Protein AF-A0A7S1P3F4-F1 (afdb_monomer_lite)

Organism: NCBI:txid1169539

Secondary structure (DSSP, 8-state):
--------S---EEEE-TT--HHHHHHHHT--GGGEEEEE-TT--SHHHHHHHHHHHH-HHHHHHHHHTTTTT--HHHHHHHHHHHHHHHHTS-EEEEEESPPPTT-TTTHHHHHHHHHHHHHHHHHHHHHHHH-GGGPPPEEEEEESTT--SEEEETTEEEEPEE---------PPPP-------------

pLDDT: mean 81.58, std 19.31, range [33.28, 96.75]

Radius of gyration: 23.61 Å; chains: 1; bounding box: 72×46×88 Å

Foldseek 3Di:
DDPPPPPPPPAQAAEEEQPDDPVLVCVLVVHDPVQEDEDELPPDQDLLVLLLSLCVGQPVVCNVVLVVCVPDDHDVVVNVVSSLVSLLSVFLDAHEYEYHAQEAPPDPPNPNSLLSVLQVVLSNVVSNVVCCVVPVVSGYRHHYYYYYPHHDQWGHNPPDIHGYHYDPSPPDPPPDDPPDDPPDDDDDDDDD

Sequence (192 aa):
DGEGQEDSSGSWLFSVESETPQHQVCQILGFAPDRLQTIDTAMWMSENEVWRTVLQVFAPDLLGAFDACNYQDTDSSVRTDLSTTAIDRLVCRETLLLLDHVPGKNEAGGAGTVKLVAILLGAILERWQIQNDADPSVLARIAIVLRGRGIGRKIRAGAFKVRIQPLVTSATTTAQPPAAQPFEGDAASHTS

Structure (mmCIF, N/CA/C/O backbone):
data_AF-A0A7S1P3F4-F1
#
_entry.id   AF-A0A7S1P3F4-F1
#
loop_
_atom_site.group_PDB
_atom_site.id
_atom_site.type_symbol
_atom_site.label_atom_id
_atom_site.label_alt_id
_atom_site.label_comp_id
_atom_site.label_asym_id
_atom_site.label_entity_id
_atom_site.label_seq_id
_atom_site.pdbx_PDB_ins_code
_atom_site.Cartn_x
_atom_site.Cartn_y
_atom_site.Cartn_z
_atom_site.occupancy
_atom_site.B_iso_or_equiv
_atom_site.auth_seq_id
_atom_site.auth_comp_id
_atom_site.auth_asym_id
_atom_site.auth_atom_id
_atom_site.pdbx_PDB_model_num
ATOM 1 N N . ASP A 1 1 ? -8.881 30.910 -0.980 1.00 33.75 1 ASP A N 1
ATOM 2 C CA . ASP A 1 1 ? -9.794 29.758 -1.075 1.00 33.75 1 ASP A CA 1
ATOM 3 C C . ASP A 1 1 ? -9.412 28.925 -2.277 1.00 33.75 1 ASP A C 1
ATOM 5 O O . ASP A 1 1 ? -9.365 29.451 -3.378 1.00 33.75 1 ASP A O 1
ATOM 9 N N . GLY A 1 2 ? -8.997 27.682 -2.048 1.00 33.28 2 GLY A N 1
ATOM 10 C CA . GLY A 1 2 ? -8.615 26.747 -3.102 1.00 33.28 2 GLY A CA 1
ATOM 11 C C . GLY A 1 2 ? -9.396 25.468 -2.886 1.00 33.28 2 GLY A C 1
ATOM 12 O O . GLY A 1 2 ? -9.002 24.641 -2.061 1.00 33.28 2 GLY A O 1
ATOM 13 N N . GLU A 1 3 ? -10.530 25.356 -3.569 1.00 35.22 3 GLU A N 1
ATOM 14 C CA . GLU A 1 3 ? -11.315 24.131 -3.659 1.00 35.22 3 GLU A CA 1
ATOM 15 C C . GLU A 1 3 ? -10.482 23.106 -4.430 1.00 35.22 3 GLU A C 1
ATOM 17 O O . GLU A 1 3 ? -10.501 23.028 -5.654 1.00 35.22 3 GLU A O 1
ATOM 22 N N . GLY A 1 4 ? -9.657 22.364 -3.692 1.00 39.62 4 GLY A N 1
ATOM 23 C CA . GLY A 1 4 ? -9.070 21.136 -4.197 1.00 39.62 4 GLY A CA 1
ATOM 24 C C . GLY A 1 4 ? -10.219 20.180 -4.459 1.00 39.62 4 GLY A C 1
ATOM 25 O O . GLY A 1 4 ? -10.861 19.749 -3.504 1.00 39.62 4 GLY A O 1
ATOM 26 N N . GLN A 1 5 ? -10.475 19.938 -5.740 1.00 38.03 5 GLN A N 1
ATOM 27 C CA . GLN A 1 5 ? -11.365 18.927 -6.291 1.00 38.03 5 GLN A CA 1
ATOM 28 C C . GLN A 1 5 ? -11.369 17.690 -5.377 1.00 38.03 5 GLN A C 1
ATOM 30 O O . GLN A 1 5 ? -10.387 16.954 -5.298 1.00 38.03 5 GLN A O 1
ATOM 35 N N . GLU A 1 6 ? -12.430 17.533 -4.577 1.00 43.00 6 GLU A N 1
ATOM 36 C CA . GLU A 1 6 ? -12.641 16.319 -3.794 1.00 43.00 6 GLU A CA 1
ATOM 37 C C . GLU A 1 6 ? -13.075 15.247 -4.795 1.00 43.00 6 GLU A C 1
ATOM 39 O O . GLU A 1 6 ? -14.259 15.137 -5.125 1.00 43.00 6 GLU A O 1
ATOM 44 N N . ASP A 1 7 ? -12.098 14.510 -5.332 1.00 40.78 7 ASP A N 1
ATOM 45 C CA . ASP A 1 7 ? -12.351 13.375 -6.214 1.00 40.78 7 ASP A CA 1
ATOM 46 C C . ASP A 1 7 ? -13.322 12.418 -5.522 1.00 40.78 7 ASP A C 1
ATOM 48 O O . ASP A 1 7 ? -13.031 11.788 -4.504 1.00 40.78 7 ASP A O 1
ATOM 52 N N . SER A 1 8 ? -14.531 12.379 -6.073 1.00 34.22 8 SER A N 1
ATOM 53 C CA . SER A 1 8 ? -15.689 11.643 -5.567 1.00 34.22 8 SER A CA 1
ATOM 54 C C . SER A 1 8 ? -15.683 10.187 -6.044 1.00 34.22 8 SER A C 1
ATOM 56 O O . SER A 1 8 ? -16.699 9.498 -5.966 1.00 34.22 8 SER A O 1
ATOM 58 N N . SER A 1 9 ? -14.544 9.699 -6.539 1.00 42.34 9 SER A N 1
ATOM 59 C CA . SER A 1 9 ? -14.278 8.270 -6.669 1.00 42.34 9 SER A CA 1
ATOM 60 C C . SER A 1 9 ? -14.278 7.668 -5.266 1.00 42.34 9 SER A C 1
ATOM 62 O O . SER A 1 9 ? -13.641 8.225 -4.372 1.00 42.34 9 SER A O 1
ATOM 64 N N . GLY A 1 10 ? -15.022 6.576 -5.058 1.00 60.69 10 GLY A N 1
ATOM 65 C CA . GLY A 1 10 ? -15.209 5.941 -3.751 1.00 60.69 10 GLY A CA 1
ATOM 66 C C . GLY A 1 10 ? -13.934 5.920 -2.904 1.00 60.69 10 GLY A C 1
ATOM 67 O O . GLY A 1 10 ? -12.834 5.718 -3.413 1.00 60.69 10 GLY A O 1
ATOM 68 N N . SER A 1 11 ? -14.078 6.174 -1.602 1.00 74.00 11 SER A N 1
ATOM 69 C CA . SER A 1 11 ? -12.918 6.219 -0.712 1.00 74.00 11 SER A CA 1
ATOM 70 C C . SER A 1 11 ? -12.161 4.896 -0.794 1.00 74.00 11 SER A C 1
ATOM 72 O O . SER A 1 11 ? -12.743 3.829 -0.635 1.00 74.00 11 SER A O 1
ATOM 74 N N . TRP A 1 12 ? -10.870 4.978 -1.093 1.00 90.69 12 TRP A N 1
ATOM 75 C CA . TRP A 1 12 ? -9.959 3.837 -1.196 1.00 90.69 12 TRP A CA 1
ATOM 76 C C . TRP A 1 12 ? -8.981 3.806 -0.019 1.00 90.69 12 TRP A C 1
ATOM 78 O O . TRP A 1 12 ? -8.337 2.791 0.206 1.00 90.69 12 TRP A O 1
ATOM 88 N N . LEU A 1 13 ? -8.886 4.900 0.747 1.00 94.75 13 LEU A N 1
ATOM 89 C CA . LEU A 1 13 ? -8.031 5.023 1.920 1.00 94.75 13 LEU A CA 1
ATOM 90 C C . LEU A 1 13 ? -8.868 5.189 3.186 1.00 94.75 13 LEU A C 1
ATOM 92 O O . LEU A 1 13 ? -9.636 6.145 3.343 1.00 94.75 13 LEU A O 1
ATOM 96 N N . PHE A 1 14 ? -8.651 4.280 4.121 1.00 95.62 14 PHE A N 1
ATOM 97 C CA . PHE A 1 14 ? -9.424 4.164 5.337 1.00 95.62 14 PHE A CA 1
ATOM 98 C C . PHE A 1 14 ? -8.543 4.158 6.583 1.00 95.62 14 PHE A C 1
ATOM 100 O O . PHE A 1 14 ? -7.357 3.849 6.510 1.00 95.62 14 PHE A O 1
ATOM 107 N N . SER A 1 15 ? -9.127 4.454 7.740 1.00 95.12 15 SER A N 1
ATOM 108 C CA . SER A 1 15 ? -8.495 4.238 9.045 1.00 95.12 15 SER A CA 1
ATOM 109 C C . SER A 1 15 ? -9.374 3.400 9.953 1.00 95.12 15 SER A C 1
ATOM 111 O O . SER A 1 15 ? -10.599 3.532 9.918 1.00 95.12 15 SER A O 1
ATOM 113 N N . VAL A 1 16 ? -8.752 2.608 10.817 1.00 95.25 16 VAL A N 1
ATOM 114 C CA . VAL A 1 16 ? -9.450 1.786 11.802 1.00 95.25 16 VAL A CA 1
ATOM 115 C C . VAL A 1 16 ? -8.645 1.686 13.100 1.00 95.25 16 VAL A C 1
ATOM 117 O O . VAL A 1 16 ? -7.422 1.826 13.086 1.00 95.25 16 VAL A O 1
ATOM 120 N N . GLU A 1 17 ? -9.325 1.456 14.222 1.00 91.56 17 GLU A N 1
ATOM 121 C CA . GLU A 1 17 ? -8.672 1.309 15.529 1.00 91.56 17 GLU A CA 1
ATOM 122 C C . GLU A 1 17 ? -7.803 0.045 15.580 1.00 91.56 17 GLU A C 1
ATOM 124 O O . GLU A 1 17 ? -8.139 -0.973 14.965 1.00 91.56 17 GLU A O 1
ATOM 129 N N . SER A 1 18 ? -6.713 0.091 16.354 1.00 88.50 18 SER A N 1
ATOM 130 C CA . SER A 1 18 ? -5.703 -0.978 16.431 1.00 88.50 18 SER A CA 1
ATOM 131 C C . SER A 1 18 ? -6.268 -2.355 16.792 1.00 88.50 18 SER A C 1
ATOM 133 O O . SER A 1 18 ? -5.774 -3.368 16.309 1.00 88.50 18 SER A O 1
ATOM 135 N N . GLU A 1 19 ? -7.326 -2.403 17.603 1.00 88.44 19 GLU A N 1
ATOM 136 C CA . GLU A 1 19 ? -7.942 -3.659 18.056 1.00 88.44 19 GLU A CA 1
ATOM 137 C C . GLU A 1 19 ? -8.907 -4.279 17.041 1.00 88.44 19 GLU A C 1
ATOM 139 O O . GLU A 1 19 ? -9.447 -5.361 17.268 1.00 88.44 19 GLU A O 1
ATOM 144 N N . THR A 1 20 ? -9.130 -3.619 15.904 1.00 90.62 20 THR A N 1
ATOM 145 C CA . THR A 1 20 ? -10.102 -4.095 14.925 1.00 90.62 20 THR A CA 1
ATOM 146 C C . THR A 1 20 ? -9.640 -5.404 14.286 1.00 90.62 20 THR A C 1
ATOM 148 O O . THR A 1 20 ? -8.574 -5.443 13.652 1.00 90.62 20 THR A O 1
ATOM 151 N N . PRO A 1 21 ? -10.453 -6.473 14.369 1.00 91.94 21 PRO A N 1
ATOM 152 C CA . PRO A 1 21 ? -10.134 -7.733 13.725 1.00 91.94 21 PRO A CA 1
ATOM 153 C C . PRO A 1 21 ? -10.109 -7.613 12.199 1.00 91.94 21 PRO A C 1
ATOM 155 O O . PRO A 1 21 ? -11.008 -7.047 11.578 1.00 91.94 21 PRO A O 1
ATOM 158 N N . GLN A 1 22 ? -9.120 -8.250 11.574 1.00 92.62 22 GLN A N 1
ATOM 159 C CA . GLN A 1 22 ? -8.948 -8.248 10.117 1.00 92.62 22 GLN A CA 1
ATOM 160 C C . GLN A 1 22 ? -10.182 -8.760 9.355 1.00 92.62 22 GLN A C 1
ATOM 162 O O . GLN A 1 22 ? -10.545 -8.210 8.315 1.00 92.62 22 GLN A O 1
ATOM 167 N N . HIS A 1 23 ? -10.867 -9.777 9.892 1.00 92.50 23 HIS A N 1
ATOM 168 C CA . HIS A 1 23 ? -12.082 -10.323 9.282 1.00 92.50 23 HIS A CA 1
ATOM 169 C C . HIS A 1 23 ? -13.207 -9.281 9.200 1.00 92.50 23 HIS A C 1
ATOM 171 O O . HIS A 1 23 ? -13.942 -9.254 8.217 1.00 92.50 23 HIS A O 1
ATOM 177 N N . GLN A 1 24 ? -13.316 -8.397 10.197 1.00 92.69 24 GLN A N 1
ATOM 178 C CA . GLN A 1 24 ? -14.323 -7.341 10.224 1.00 92.69 24 GLN A CA 1
ATOM 179 C C . GLN A 1 24 ? -14.024 -6.285 9.155 1.00 92.69 24 GLN A C 1
ATOM 181 O O . GLN A 1 24 ? -14.930 -5.847 8.452 1.00 92.69 24 GLN A O 1
ATOM 186 N N . VAL A 1 25 ? -12.746 -5.934 8.975 1.00 93.50 25 VAL A N 1
ATOM 187 C CA . VAL A 1 25 ? -12.301 -5.030 7.902 1.00 93.50 25 VAL A CA 1
ATOM 188 C C . VAL A 1 25 ? -12.653 -5.605 6.526 1.00 93.50 25 VAL A C 1
ATOM 190 O O . VAL A 1 25 ? -13.241 -4.905 5.703 1.00 93.50 25 VAL A O 1
ATOM 193 N N . CYS A 1 26 ? -12.363 -6.891 6.298 1.00 93.06 26 CYS A N 1
ATOM 194 C CA . CYS A 1 26 ? -12.700 -7.582 5.050 1.00 93.06 26 CYS A CA 1
ATOM 195 C C . CYS A 1 26 ? -14.211 -7.587 4.788 1.00 93.06 26 CYS A C 1
ATOM 197 O O . CYS A 1 26 ? -14.635 -7.293 3.675 1.00 93.06 26 CYS A O 1
ATOM 199 N N . GLN A 1 27 ? -15.026 -7.874 5.810 1.00 92.62 27 GLN A N 1
ATOM 200 C CA . GLN A 1 27 ? -16.487 -7.884 5.700 1.00 92.62 27 GLN A CA 1
ATOM 201 C C . GLN A 1 27 ? -17.055 -6.502 5.364 1.00 92.62 27 GLN A C 1
ATOM 203 O O . GLN A 1 27 ? -17.847 -6.388 4.433 1.00 92.62 27 GLN A O 1
ATOM 208 N N . ILE A 1 28 ? -16.636 -5.455 6.083 1.00 92.50 28 ILE A N 1
ATOM 209 C CA . ILE A 1 28 ? -17.130 -4.084 5.871 1.00 92.50 28 ILE A CA 1
ATOM 210 C C . ILE A 1 28 ? -16.782 -3.595 4.465 1.00 92.50 28 ILE A C 1
ATOM 212 O O . ILE A 1 28 ? -17.606 -2.970 3.801 1.00 92.50 28 ILE A O 1
ATOM 216 N N . LEU A 1 29 ? -15.566 -3.887 4.005 1.00 93.00 29 LEU A N 1
ATOM 217 C CA . LEU A 1 29 ? -15.109 -3.487 2.680 1.00 93.00 29 LEU A CA 1
ATOM 218 C C . LEU A 1 29 ? -15.504 -4.484 1.585 1.00 93.00 29 LEU A C 1
ATOM 220 O O . LEU A 1 29 ? -15.252 -4.213 0.418 1.00 93.00 29 LEU A O 1
ATOM 224 N N . GLY A 1 30 ? -16.128 -5.616 1.910 1.00 93.00 30 GLY A N 1
ATOM 225 C CA . GLY A 1 30 ? -16.520 -6.631 0.933 1.00 93.00 30 GLY A CA 1
ATOM 226 C C . GLY A 1 30 ? -15.341 -7.191 0.131 1.00 93.00 30 GLY A C 1
ATOM 227 O O . GLY A 1 30 ? -15.447 -7.298 -1.089 1.00 93.00 30 GLY A O 1
ATOM 228 N N . PHE A 1 31 ? -14.221 -7.488 0.793 1.00 93.69 31 PHE A N 1
ATOM 229 C CA . PHE A 1 31 ? -13.089 -8.219 0.214 1.00 93.69 31 PHE A CA 1
ATOM 230 C C . PHE A 1 31 ? -13.065 -9.651 0.743 1.00 93.69 31 PHE A C 1
ATOM 232 O O . PHE A 1 31 ? -13.370 -9.906 1.911 1.00 93.69 31 PHE A O 1
ATOM 239 N N . ALA A 1 32 ? -12.659 -10.590 -0.108 1.00 93.06 32 ALA A N 1
ATOM 240 C CA . ALA A 1 32 ? -12.401 -11.952 0.328 1.00 93.06 32 ALA A CA 1
ATOM 241 C C . ALA A 1 32 ? -11.112 -12.010 1.187 1.00 93.06 32 ALA A C 1
ATOM 243 O O . ALA A 1 32 ? -10.170 -11.256 0.920 1.00 93.06 32 ALA A O 1
ATOM 244 N N . PRO A 1 33 ? -11.036 -12.876 2.219 1.00 91.12 33 PRO A N 1
ATOM 245 C CA . PRO A 1 33 ? -9.887 -12.917 3.132 1.00 91.12 33 PRO A CA 1
ATOM 246 C C . PRO A 1 33 ? -8.543 -13.224 2.455 1.00 91.12 33 PRO A C 1
ATOM 248 O O . PRO A 1 33 ? -7.505 -12.792 2.938 1.00 91.12 33 PRO A O 1
ATOM 251 N N . ASP A 1 34 ? -8.546 -13.935 1.327 1.00 93.12 34 ASP A N 1
ATOM 252 C CA . ASP A 1 34 ? -7.359 -14.239 0.514 1.00 93.12 34 ASP A CA 1
ATOM 253 C C . ASP A 1 34 ? -6.809 -13.015 -0.246 1.00 93.12 34 ASP A C 1
ATOM 255 O O . ASP A 1 34 ? -5.686 -13.042 -0.758 1.00 93.12 34 ASP A O 1
ATOM 259 N N . ARG A 1 35 ? -7.589 -11.931 -0.326 1.00 92.94 35 ARG A N 1
ATOM 260 C CA . ARG A 1 35 ? -7.196 -10.645 -0.928 1.00 92.94 35 ARG A CA 1
ATOM 261 C C . ARG A 1 35 ? -6.625 -9.661 0.083 1.00 92.94 35 ARG A C 1
ATOM 263 O O . ARG A 1 35 ? -6.096 -8.627 -0.324 1.00 92.94 35 ARG A O 1
ATOM 270 N N . LEU A 1 36 ? -6.716 -9.976 1.373 1.00 95.25 36 LEU A N 1
ATOM 271 C CA . LEU A 1 36 ? -6.107 -9.187 2.429 1.00 95.25 36 LEU A CA 1
ATOM 272 C C . LEU A 1 36 ? -4.598 -9.432 2.460 1.00 95.25 36 LEU A C 1
ATOM 274 O O . LEU A 1 36 ? -4.143 -10.563 2.613 1.00 95.25 36 LEU A O 1
ATOM 278 N N . GLN A 1 37 ? -3.827 -8.356 2.386 1.00 95.38 37 GLN A N 1
ATOM 279 C CA . GLN A 1 37 ? -2.397 -8.352 2.661 1.00 95.38 37 GLN A CA 1
ATOM 280 C C . GLN A 1 37 ? -2.134 -7.431 3.844 1.00 95.38 37 GLN A C 1
ATOM 282 O O . GLN A 1 37 ? -2.616 -6.300 3.869 1.00 95.38 37 GLN A O 1
ATOM 287 N N . THR A 1 38 ? -1.394 -7.917 4.838 1.00 95.00 38 THR A N 1
ATOM 288 C CA . THR A 1 38 ? -1.039 -7.122 6.020 1.00 95.00 38 THR A CA 1
ATOM 289 C C . THR A 1 38 ? 0.439 -6.788 5.985 1.00 95.00 38 THR A C 1
ATOM 291 O O . THR A 1 38 ? 1.273 -7.666 5.782 1.00 95.00 38 THR A O 1
ATOM 294 N N . ILE A 1 39 ? 0.748 -5.520 6.216 1.00 95.44 39 ILE A N 1
ATOM 295 C CA . ILE A 1 39 ? 2.106 -5.004 6.327 1.00 95.44 39 ILE A CA 1
ATOM 296 C C . ILE A 1 39 ? 2.247 -4.378 7.707 1.00 95.44 39 ILE A C 1
ATOM 298 O O . ILE A 1 39 ? 1.506 -3.460 8.047 1.00 95.44 39 ILE A O 1
ATOM 302 N N . ASP A 1 40 ? 3.200 -4.869 8.492 1.00 93.81 40 ASP A N 1
ATOM 303 C CA . ASP A 1 40 ? 3.552 -4.252 9.766 1.00 93.81 40 ASP A CA 1
ATOM 304 C C . ASP A 1 40 ? 4.501 -3.071 9.535 1.00 93.81 40 ASP A C 1
ATOM 306 O O . ASP A 1 40 ? 5.589 -3.239 8.979 1.00 93.81 40 ASP A O 1
ATOM 310 N N . THR A 1 41 ? 4.081 -1.875 9.950 1.00 93.44 41 THR A N 1
ATOM 311 C CA . THR A 1 41 ? 4.863 -0.643 9.779 1.00 93.44 41 THR A CA 1
ATOM 312 C C . THR A 1 41 ? 5.699 -0.281 11.009 1.00 93.44 41 THR A C 1
ATOM 314 O O . THR A 1 41 ? 6.480 0.670 10.948 1.00 93.44 41 THR A O 1
ATOM 317 N N . ALA A 1 42 ? 5.605 -1.045 12.107 1.00 89.62 42 ALA A N 1
ATOM 318 C CA . ALA A 1 42 ? 6.288 -0.740 13.369 1.00 89.62 42 ALA A CA 1
ATOM 319 C C . ALA A 1 42 ? 7.818 -0.648 13.230 1.00 89.62 42 ALA A C 1
ATOM 321 O O . ALA A 1 42 ? 8.463 0.156 13.902 1.00 89.62 42 ALA A O 1
ATOM 322 N N . MET A 1 43 ? 8.396 -1.460 12.342 1.00 87.38 43 MET A N 1
ATOM 323 C CA . MET A 1 43 ? 9.846 -1.550 12.134 1.00 87.38 43 MET A CA 1
ATOM 324 C C . MET A 1 43 ? 10.344 -0.700 10.962 1.00 87.38 43 MET A C 1
ATOM 326 O O . MET A 1 43 ? 11.520 -0.766 10.619 1.00 87.38 43 MET A O 1
ATOM 330 N N . TRP A 1 44 ? 9.474 0.087 10.326 1.00 93.12 44 TRP A N 1
ATOM 331 C CA . TRP A 1 44 ? 9.869 0.938 9.210 1.00 93.12 44 TRP A CA 1
ATOM 332 C C . TRP A 1 44 ? 10.661 2.156 9.688 1.00 93.12 44 TRP A C 1
ATOM 334 O O . TRP A 1 44 ? 10.114 3.079 10.292 1.00 93.12 44 TRP A O 1
ATOM 344 N N . MET A 1 45 ? 11.943 2.179 9.340 1.00 90.69 45 MET A N 1
ATOM 345 C CA . MET A 1 45 ? 12.900 3.250 9.620 1.00 90.69 45 MET A CA 1
ATOM 346 C C . MET A 1 45 ? 13.413 3.915 8.336 1.00 90.69 45 MET A C 1
ATOM 348 O O . MET A 1 45 ? 13.920 5.038 8.375 1.00 90.69 45 MET A O 1
ATOM 352 N N . SER A 1 46 ? 13.274 3.253 7.185 1.00 91.88 46 SER A N 1
ATOM 353 C CA . SER A 1 46 ? 13.773 3.727 5.894 1.00 91.88 46 SER A CA 1
ATOM 354 C C . SER A 1 46 ? 12.862 3.367 4.718 1.00 91.88 46 SER A C 1
ATOM 356 O O . SER A 1 46 ? 12.109 2.397 4.755 1.00 91.88 46 SER A O 1
ATOM 358 N N . GLU A 1 47 ? 12.984 4.109 3.613 1.00 91.50 47 GLU A N 1
ATOM 359 C CA . GLU A 1 47 ? 12.300 3.774 2.353 1.00 91.50 47 GLU A CA 1
ATOM 360 C C . GLU A 1 47 ? 12.712 2.398 1.816 1.00 91.50 47 GLU A C 1
ATOM 362 O O . GLU A 1 47 ? 11.907 1.699 1.212 1.00 91.50 47 GLU A O 1
ATOM 367 N N . ASN A 1 48 ? 13.956 1.969 2.062 1.00 90.50 48 ASN A N 1
ATOM 368 C CA . ASN A 1 48 ? 14.413 0.644 1.651 1.00 90.50 48 ASN A CA 1
ATOM 369 C C . ASN A 1 48 ? 13.596 -0.477 2.308 1.00 90.50 48 ASN A C 1
ATOM 371 O O . ASN A 1 48 ? 13.299 -1.464 1.641 1.00 90.50 48 ASN A O 1
ATOM 375 N N . GLU A 1 49 ? 13.214 -0.322 3.575 1.00 91.94 49 GLU A N 1
ATOM 376 C CA . GLU A 1 49 ? 12.367 -1.296 4.271 1.00 91.94 49 GLU A CA 1
ATOM 377 C C . GLU A 1 49 ? 10.944 -1.293 3.724 1.00 91.94 49 GLU A C 1
ATOM 379 O O . GLU A 1 49 ? 10.402 -2.370 3.500 1.00 91.94 49 GLU A O 1
ATOM 384 N N . VAL A 1 50 ? 10.383 -0.118 3.412 1.00 93.75 50 VAL A N 1
ATOM 385 C CA . VAL A 1 50 ? 9.072 -0.012 2.749 1.00 93.75 50 VAL A CA 1
ATOM 386 C C . VAL A 1 50 ? 9.068 -0.827 1.460 1.00 93.75 50 VAL A C 1
ATOM 388 O O . VAL A 1 50 ? 8.237 -1.719 1.290 1.00 93.75 50 VAL A O 1
ATOM 391 N N . TRP A 1 51 ? 10.023 -0.559 0.567 1.00 94.19 51 TRP A N 1
ATOM 392 C CA . TRP A 1 51 ? 10.095 -1.235 -0.726 1.00 94.19 51 TRP A CA 1
ATOM 393 C C . TRP A 1 51 ? 10.377 -2.726 -0.582 1.00 94.19 51 TRP A C 1
ATOM 395 O O . TRP A 1 51 ? 9.758 -3.526 -1.282 1.00 94.19 51 TRP A O 1
ATOM 405 N N . ARG A 1 52 ? 11.230 -3.121 0.372 1.00 92.94 52 ARG A N 1
ATOM 406 C CA . ARG A 1 52 ? 11.463 -4.534 0.686 1.00 92.94 52 ARG A CA 1
ATOM 407 C C . ARG A 1 52 ? 10.170 -5.231 1.112 1.00 92.94 52 ARG A C 1
ATOM 409 O O . ARG A 1 52 ? 9.871 -6.297 0.580 1.00 92.94 52 ARG A O 1
ATOM 416 N N . THR A 1 53 ? 9.392 -4.644 2.024 1.00 94.12 53 THR A N 1
ATOM 417 C CA . THR A 1 53 ? 8.128 -5.242 2.477 1.00 94.12 53 THR A CA 1
ATOM 418 C C . THR A 1 53 ? 7.099 -5.311 1.346 1.00 94.12 53 THR A C 1
ATOM 420 O O . THR A 1 53 ? 6.433 -6.330 1.188 1.00 94.12 53 THR A O 1
ATOM 423 N N . VAL A 1 54 ? 7.003 -4.274 0.509 1.00 94.12 54 VAL A N 1
ATOM 424 C CA . VAL A 1 54 ? 6.129 -4.273 -0.679 1.00 94.12 54 VAL A CA 1
ATOM 425 C C . VAL A 1 54 ? 6.513 -5.396 -1.645 1.00 94.12 54 VAL A C 1
ATOM 427 O O . VAL A 1 54 ? 5.649 -6.164 -2.063 1.00 94.12 54 VAL A O 1
ATOM 430 N N . LEU A 1 55 ? 7.799 -5.536 -1.971 1.00 94.81 55 LEU A N 1
ATOM 431 C CA . LEU A 1 55 ? 8.298 -6.608 -2.836 1.00 94.81 55 LEU A CA 1
ATOM 432 C C . LEU A 1 55 ? 8.012 -7.983 -2.237 1.00 94.81 55 LEU A C 1
ATOM 434 O O . LEU A 1 55 ? 7.488 -8.847 -2.928 1.00 94.81 55 LEU A O 1
ATOM 438 N N . GLN A 1 56 ? 8.270 -8.174 -0.945 1.00 94.31 56 GLN A N 1
ATOM 439 C CA . GLN A 1 56 ? 7.999 -9.436 -0.259 1.00 94.31 56 GLN A CA 1
ATOM 440 C C . GLN A 1 56 ? 6.526 -9.868 -0.365 1.00 94.31 56 GLN A C 1
ATOM 442 O O . GLN A 1 56 ? 6.247 -11.062 -0.467 1.00 94.31 56 GLN A O 1
ATOM 447 N N . VAL A 1 57 ? 5.595 -8.912 -0.360 1.00 92.88 57 VAL A N 1
ATOM 448 C CA . VAL A 1 57 ? 4.150 -9.176 -0.421 1.00 92.88 57 VAL A CA 1
ATOM 449 C C . VAL A 1 57 ? 3.647 -9.338 -1.861 1.00 92.88 57 VAL A C 1
ATOM 451 O O . VAL A 1 57 ? 2.878 -10.256 -2.144 1.00 92.88 57 VAL A O 1
ATOM 454 N N . PHE A 1 58 ? 4.062 -8.465 -2.782 1.00 93.19 58 PHE A N 1
ATOM 455 C CA . PHE A 1 58 ? 3.444 -8.346 -4.113 1.00 93.19 58 PHE A CA 1
ATOM 456 C C . PHE A 1 58 ? 4.291 -8.902 -5.263 1.00 93.19 58 PHE A C 1
ATOM 458 O O . PHE A 1 58 ? 3.761 -9.215 -6.333 1.00 93.19 58 PHE A O 1
ATOM 465 N N . ALA A 1 59 ? 5.598 -9.048 -5.063 1.00 93.69 59 ALA A N 1
ATOM 466 C CA . ALA A 1 59 ? 6.522 -9.577 -6.059 1.00 93.69 59 ALA A CA 1
ATOM 467 C C . ALA A 1 59 ? 7.713 -10.294 -5.391 1.00 93.69 59 ALA A C 1
ATOM 469 O O . ALA A 1 59 ? 8.858 -9.854 -5.530 1.00 93.69 59 ALA A O 1
ATOM 470 N N . PRO A 1 60 ? 7.468 -11.381 -4.630 1.00 94.06 60 PRO A N 1
ATOM 471 C CA . PRO A 1 60 ? 8.517 -12.067 -3.872 1.00 94.06 60 PRO A CA 1
ATOM 472 C C . PRO A 1 60 ? 9.613 -12.646 -4.778 1.00 94.06 60 PRO A C 1
ATOM 474 O O . PRO A 1 60 ? 10.762 -12.769 -4.359 1.00 94.06 60 PRO A O 1
ATOM 477 N N . ASP A 1 61 ? 9.280 -12.939 -6.036 1.00 94.75 61 ASP A N 1
ATOM 478 C CA . ASP A 1 61 ? 10.209 -13.324 -7.099 1.00 94.75 61 ASP A CA 1
ATOM 479 C C . ASP A 1 61 ? 11.268 -12.249 -7.402 1.00 94.75 61 ASP A C 1
ATOM 481 O O . ASP A 1 61 ? 12.368 -12.578 -7.839 1.00 94.75 61 ASP A O 1
ATOM 485 N N . LEU A 1 62 ? 10.971 -10.976 -7.129 1.00 92.75 62 LEU A N 1
ATOM 486 C CA . LEU A 1 62 ? 11.870 -9.844 -7.366 1.00 92.75 62 LEU A CA 1
ATOM 487 C C . LEU A 1 62 ? 12.732 -9.487 -6.147 1.00 92.75 62 LEU A C 1
ATOM 489 O O . LEU A 1 62 ? 13.685 -8.716 -6.276 1.00 92.75 62 LEU A O 1
ATOM 493 N N . LEU A 1 63 ? 12.434 -10.043 -4.968 1.00 91.31 63 LEU A N 1
ATOM 494 C CA . LEU A 1 63 ? 13.106 -9.683 -3.718 1.00 91.31 63 LEU A CA 1
ATOM 495 C C . LEU A 1 63 ? 14.610 -9.992 -3.757 1.00 91.31 63 LEU A C 1
ATOM 497 O O . LEU A 1 63 ? 15.419 -9.162 -3.353 1.00 91.31 63 LEU A O 1
ATOM 501 N N . GLY A 1 64 ? 14.993 -11.144 -4.317 1.00 89.62 64 GLY A N 1
ATOM 502 C CA . GLY A 1 64 ? 16.405 -11.516 -4.455 1.00 89.62 64 GLY A CA 1
ATOM 503 C C . GLY A 1 64 ? 17.195 -10.536 -5.330 1.00 89.62 64 GLY A C 1
ATOM 504 O O . GLY A 1 64 ? 18.318 -10.175 -4.987 1.00 89.62 64 GLY A O 1
ATOM 505 N N . ALA A 1 65 ? 16.591 -10.052 -6.422 1.00 89.12 65 ALA A N 1
ATOM 506 C CA . ALA A 1 65 ? 17.197 -9.026 -7.269 1.00 89.12 65 ALA A CA 1
ATOM 507 C C . ALA A 1 65 ? 17.307 -7.685 -6.528 1.00 89.12 65 ALA A C 1
ATOM 509 O O . ALA A 1 65 ? 18.347 -7.035 -6.582 1.00 89.12 65 ALA A O 1
ATOM 510 N N . PHE A 1 66 ? 16.269 -7.303 -5.781 1.00 88.69 66 PHE A N 1
ATOM 511 C CA . PHE A 1 66 ? 16.264 -6.070 -4.998 1.00 88.69 66 PHE A CA 1
ATOM 512 C C . PHE A 1 66 ? 17.335 -6.053 -3.899 1.00 88.69 66 PHE A C 1
ATOM 514 O O . PHE A 1 66 ? 18.015 -5.041 -3.721 1.00 88.69 66 PHE A O 1
ATOM 521 N N . ASP A 1 67 ? 17.519 -7.164 -3.183 1.00 87.00 67 ASP A N 1
ATOM 522 C CA . ASP A 1 67 ? 18.558 -7.284 -2.155 1.00 87.00 67 ASP A CA 1
ATOM 523 C C . ASP A 1 67 ? 19.968 -7.305 -2.765 1.00 87.00 67 ASP A C 1
ATOM 525 O O . ASP A 1 67 ? 20.895 -6.717 -2.200 1.00 87.00 67 ASP A O 1
ATOM 529 N N . ALA A 1 68 ? 20.129 -7.902 -3.951 1.00 85.06 68 ALA A N 1
ATOM 530 C CA . ALA A 1 68 ? 21.395 -7.904 -4.682 1.00 85.06 68 ALA A CA 1
ATOM 531 C C . ALA A 1 68 ? 21.823 -6.496 -5.137 1.00 85.06 68 ALA A C 1
ATOM 533 O O . ALA A 1 68 ? 23.019 -6.197 -5.131 1.00 85.06 68 ALA A O 1
ATOM 534 N N . CYS A 1 69 ? 20.873 -5.599 -5.436 1.00 78.88 69 CYS A N 1
ATOM 535 C CA . CYS A 1 69 ? 21.167 -4.207 -5.801 1.00 78.88 69 CYS A CA 1
ATOM 536 C C . CYS A 1 69 ? 21.884 -3.409 -4.694 1.00 78.88 69 CYS A C 1
ATOM 538 O O . CYS A 1 69 ? 22.415 -2.333 -4.952 1.00 78.88 69 CYS A O 1
ATOM 540 N N . ASN A 1 70 ? 21.885 -3.893 -3.448 1.00 63.81 70 ASN A N 1
ATOM 541 C CA . ASN A 1 70 ? 22.542 -3.218 -2.328 1.00 63.81 70 ASN A CA 1
ATOM 542 C C . ASN A 1 70 ? 24.039 -3.559 -2.210 1.00 63.81 70 ASN A C 1
ATOM 544 O O . ASN A 1 70 ? 24.737 -2.925 -1.420 1.00 63.81 70 ASN A O 1
ATOM 548 N N . TYR A 1 71 ? 24.530 -4.573 -2.933 1.00 53.69 71 TYR A N 1
ATOM 549 C CA . TYR A 1 71 ? 25.853 -5.146 -2.671 1.00 53.69 71 TYR A CA 1
ATOM 550 C C . TYR A 1 71 ? 26.980 -4.514 -3.495 1.00 53.69 71 TYR A C 1
ATOM 552 O O . TYR A 1 71 ? 28.118 -4.491 -3.030 1.00 53.69 71 TYR A O 1
ATOM 560 N N . GLN A 1 72 ? 26.697 -3.993 -4.692 1.00 49.22 72 GLN A N 1
ATOM 561 C CA . GLN A 1 72 ? 27.703 -3.401 -5.580 1.00 49.22 72 GLN A CA 1
ATOM 562 C C . GLN A 1 72 ? 27.045 -2.377 -6.516 1.00 49.22 72 GLN A C 1
ATOM 564 O O . GLN A 1 72 ? 26.384 -2.767 -7.473 1.00 49.22 72 GLN A O 1
ATOM 569 N N . ASP A 1 73 ? 27.208 -1.083 -6.222 1.00 51.78 73 ASP A N 1
ATOM 570 C CA . ASP A 1 73 ? 27.152 0.031 -7.192 1.00 51.78 73 ASP A CA 1
ATOM 571 C C . ASP A 1 73 ? 25.990 0.029 -8.211 1.00 51.78 73 ASP A C 1
ATOM 573 O O . ASP A 1 73 ? 26.135 0.457 -9.356 1.00 51.78 73 ASP A O 1
ATOM 577 N N . THR A 1 74 ? 24.817 -0.480 -7.829 1.00 52.94 74 THR A N 1
ATOM 578 C CA . THR A 1 74 ? 23.704 -0.594 -8.770 1.00 52.94 74 THR A CA 1
ATOM 579 C C . THR A 1 74 ? 22.921 0.710 -8.784 1.00 52.94 74 THR A C 1
ATOM 581 O O . THR A 1 74 ? 22.472 1.196 -7.744 1.00 52.94 74 THR A O 1
ATOM 584 N N . ASP A 1 75 ? 22.783 1.265 -9.984 1.00 59.47 75 ASP A N 1
ATOM 585 C CA . ASP A 1 75 ? 22.030 2.474 -10.288 1.00 59.47 75 ASP A CA 1
ATOM 586 C C . ASP A 1 75 ? 20.641 2.450 -9.619 1.00 59.47 75 ASP A C 1
ATOM 588 O O . ASP A 1 75 ? 19.939 1.430 -9.613 1.00 59.47 75 ASP A O 1
AT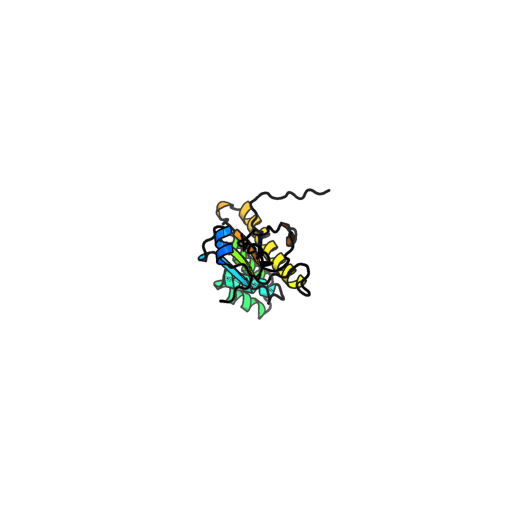OM 592 N N . SER A 1 76 ? 20.246 3.578 -9.023 1.00 68.12 76 SER A N 1
ATOM 593 C CA . SER A 1 76 ? 18.980 3.717 -8.287 1.00 68.12 76 SER A CA 1
ATOM 594 C C . SER A 1 76 ? 17.757 3.437 -9.171 1.00 68.12 76 SER A C 1
ATOM 596 O O . SER A 1 76 ? 16.681 3.111 -8.655 1.00 68.12 76 SER A O 1
ATOM 598 N N . SER A 1 77 ? 17.945 3.490 -10.493 1.00 79.12 77 SER A N 1
ATOM 599 C CA . SER A 1 77 ? 16.989 3.100 -11.527 1.00 79.12 77 SER A CA 1
ATOM 600 C C . SER A 1 77 ? 16.488 1.663 -11.354 1.00 79.12 77 SER A C 1
ATOM 602 O O . S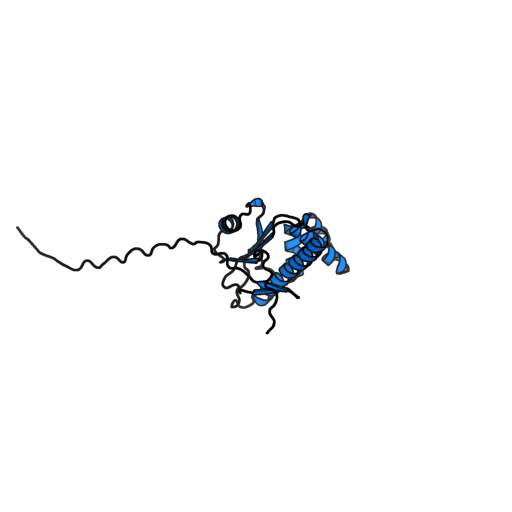ER A 1 77 ? 15.285 1.469 -11.224 1.00 79.12 77 SER A O 1
ATOM 604 N N . VAL A 1 78 ? 17.365 0.664 -11.196 1.00 83.81 78 VAL A N 1
ATOM 605 C CA . VAL A 1 78 ? 16.951 -0.753 -11.101 1.00 83.81 78 VAL A CA 1
ATOM 606 C C . VAL A 1 78 ? 16.064 -0.994 -9.882 1.00 83.81 78 VAL A C 1
ATOM 608 O O . VAL A 1 78 ? 15.034 -1.661 -9.962 1.00 83.81 78 VAL A O 1
ATOM 611 N N . ARG A 1 79 ? 16.418 -0.417 -8.729 1.00 82.62 79 ARG A N 1
ATOM 612 C CA . ARG A 1 79 ? 15.590 -0.533 -7.518 1.00 82.62 79 ARG A CA 1
ATOM 613 C C . ARG A 1 79 ? 14.243 0.164 -7.678 1.00 82.62 79 ARG A C 1
ATOM 615 O O . ARG A 1 79 ? 13.236 -0.345 -7.177 1.00 82.62 79 ARG A O 1
ATOM 622 N N . THR A 1 80 ? 14.232 1.304 -8.361 1.00 86.25 80 THR A N 1
ATOM 623 C CA . THR A 1 80 ? 13.005 2.028 -8.708 1.00 86.25 80 THR A CA 1
ATOM 624 C C . THR A 1 80 ? 12.127 1.192 -9.635 1.00 86.25 80 THR A C 1
ATOM 626 O O . THR A 1 80 ? 10.926 1.097 -9.390 1.00 86.25 80 THR A O 1
ATOM 629 N N . ASP A 1 81 ? 12.709 0.517 -10.624 1.00 90.31 81 ASP A N 1
ATOM 630 C CA . ASP A 1 81 ? 11.996 -0.325 -11.589 1.00 90.31 81 ASP A CA 1
ATOM 631 C C . ASP A 1 81 ? 11.394 -1.569 -10.927 1.00 90.31 81 ASP A C 1
ATOM 633 O O . ASP A 1 81 ? 10.231 -1.908 -11.162 1.00 90.31 81 ASP A O 1
ATOM 637 N N . LEU A 1 82 ? 12.137 -2.224 -10.029 1.00 92.00 82 LEU A N 1
ATOM 638 C CA . LEU A 1 82 ? 11.630 -3.366 -9.258 1.00 92.00 82 LEU A CA 1
ATOM 639 C C . LEU A 1 82 ? 10.476 -2.953 -8.335 1.00 92.00 82 LEU A C 1
ATOM 641 O O . LEU A 1 82 ? 9.434 -3.609 -8.310 1.00 92.00 82 LEU A O 1
ATOM 645 N N . SER A 1 83 ? 10.638 -1.843 -7.608 1.00 92.12 83 SER A N 1
ATOM 646 C CA . SER A 1 83 ? 9.591 -1.312 -6.721 1.00 92.12 83 SER A CA 1
ATOM 647 C C . SER A 1 83 ? 8.354 -0.904 -7.522 1.00 92.12 83 SER A C 1
ATOM 649 O O . SER A 1 83 ? 7.234 -1.238 -7.149 1.00 92.12 83 SER A O 1
ATOM 651 N N . THR A 1 84 ? 8.564 -0.257 -8.668 1.00 93.19 84 THR A N 1
ATOM 652 C CA . THR A 1 84 ? 7.520 0.095 -9.636 1.00 93.19 84 THR A CA 1
ATOM 653 C C . THR A 1 84 ? 6.755 -1.137 -10.093 1.00 93.19 84 THR A C 1
ATOM 655 O O . THR A 1 84 ? 5.535 -1.158 -9.990 1.00 93.19 84 THR A O 1
ATOM 658 N N . THR A 1 85 ? 7.463 -2.189 -10.504 1.00 94.25 85 THR A N 1
ATOM 659 C CA . THR A 1 85 ? 6.852 -3.441 -10.964 1.00 94.25 85 THR A CA 1
ATOM 660 C C . THR A 1 85 ? 5.983 -4.072 -9.874 1.00 94.25 85 THR A C 1
ATOM 662 O O . THR A 1 85 ? 4.901 -4.588 -10.156 1.00 94.25 85 THR A O 1
ATOM 665 N N . ALA A 1 86 ? 6.421 -4.024 -8.612 1.00 94.75 86 ALA A N 1
ATOM 666 C CA . ALA A 1 86 ? 5.627 -4.516 -7.488 1.00 94.75 86 ALA A CA 1
ATOM 667 C C . ALA A 1 86 ? 4.342 -3.695 -7.279 1.00 94.75 86 ALA A C 1
ATOM 669 O O . ALA A 1 86 ? 3.283 -4.274 -7.030 1.00 94.75 86 ALA A O 1
ATOM 670 N N . ILE A 1 87 ? 4.413 -2.368 -7.421 1.00 95.69 87 ILE A N 1
ATOM 671 C CA . ILE A 1 87 ? 3.235 -1.495 -7.341 1.00 95.69 87 ILE A CA 1
ATOM 672 C C . ILE A 1 87 ? 2.310 -1.686 -8.550 1.00 95.69 87 ILE A C 1
ATOM 674 O O . ILE A 1 87 ? 1.100 -1.740 -8.357 1.00 95.69 87 ILE A O 1
ATOM 678 N N . ASP A 1 88 ? 2.835 -1.872 -9.762 1.00 94.19 88 ASP A N 1
ATOM 679 C CA . ASP A 1 88 ? 2.024 -2.185 -10.948 1.00 94.19 88 ASP A CA 1
ATOM 680 C C . ASP A 1 88 ? 1.219 -3.478 -10.735 1.00 94.19 88 ASP A C 1
ATOM 682 O O . ASP A 1 88 ? 0.012 -3.526 -10.971 1.00 94.19 88 ASP A O 1
ATOM 686 N N . ARG A 1 89 ? 1.853 -4.521 -10.181 1.00 93.75 89 ARG A N 1
ATOM 687 C CA . ARG A 1 89 ? 1.156 -5.767 -9.811 1.00 93.75 89 ARG A CA 1
ATOM 688 C C . ARG A 1 89 ? 0.092 -5.552 -8.734 1.00 93.75 89 ARG A C 1
ATOM 690 O O . ARG A 1 89 ? -0.939 -6.223 -8.773 1.00 93.75 89 ARG A O 1
ATOM 697 N N . LEU A 1 90 ? 0.339 -4.654 -7.778 1.00 93.75 90 LEU A N 1
ATOM 698 C CA . LEU A 1 90 ? -0.632 -4.283 -6.748 1.00 93.75 90 LEU A CA 1
ATOM 699 C C . LEU A 1 90 ? -1.849 -3.605 -7.381 1.00 93.75 90 LEU A C 1
ATOM 701 O O . LEU A 1 90 ? -2.973 -4.006 -7.084 1.00 93.75 90 LEU A O 1
ATOM 705 N N . VAL A 1 91 ? -1.652 -2.615 -8.259 1.00 93.31 91 VAL A N 1
ATOM 706 C CA . VAL A 1 91 ? -2.773 -1.831 -8.807 1.00 93.31 91 VAL A CA 1
ATOM 707 C C . VAL A 1 91 ? -3.620 -2.593 -9.830 1.00 93.31 91 VAL A C 1
ATOM 709 O O . VAL A 1 91 ? -4.812 -2.315 -9.974 1.00 93.31 91 VAL A O 1
ATOM 712 N N . CYS A 1 92 ? -3.042 -3.607 -10.475 1.00 92.19 92 CYS A N 1
ATOM 713 C CA . CYS A 1 92 ? -3.737 -4.481 -11.421 1.00 92.19 92 CYS A CA 1
ATOM 714 C C . CYS A 1 92 ? -4.394 -5.713 -10.767 1.00 92.19 92 CYS A C 1
ATOM 716 O O . CYS A 1 92 ? -4.923 -6.583 -11.461 1.00 92.19 92 CYS A O 1
ATOM 718 N N . ARG A 1 93 ? -4.361 -5.838 -9.432 1.00 92.50 93 ARG A N 1
ATOM 719 C CA . ARG A 1 93 ? -4.948 -6.970 -8.697 1.00 92.50 93 ARG A CA 1
ATOM 720 C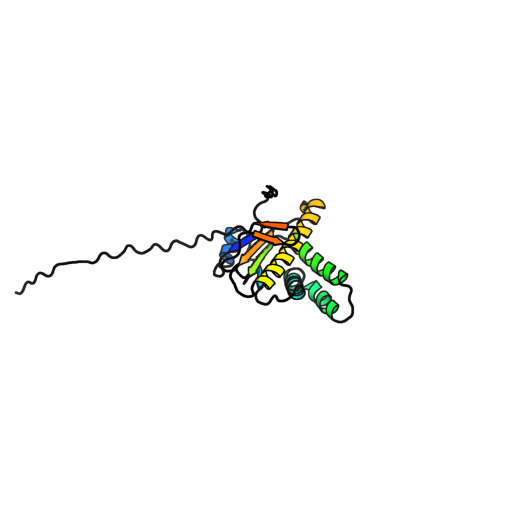 C . ARG A 1 93 ? -5.888 -6.492 -7.603 1.00 92.50 93 ARG A C 1
ATOM 722 O O . ARG A 1 93 ? -5.556 -5.594 -6.837 1.00 92.50 93 ARG A O 1
ATOM 729 N N . GLU A 1 94 ? -7.040 -7.153 -7.472 1.00 94.19 94 GLU A N 1
ATOM 730 C CA . GLU A 1 94 ? -7.962 -6.847 -6.377 1.00 94.19 94 GLU A CA 1
ATOM 731 C C . GLU A 1 94 ? -7.272 -7.119 -5.036 1.00 94.19 94 GLU A C 1
ATOM 733 O O . GLU A 1 94 ? -6.891 -8.260 -4.744 1.00 94.19 94 GLU A O 1
ATOM 738 N N . THR A 1 95 ? -7.083 -6.053 -4.256 1.00 93.75 95 THR A N 1
ATOM 739 C CA . THR A 1 95 ? -6.213 -6.053 -3.077 1.00 93.75 95 THR A CA 1
ATOM 740 C C . THR A 1 95 ? -6.811 -5.201 -1.964 1.00 93.75 95 THR A C 1
ATOM 742 O O . THR A 1 95 ? -7.136 -4.028 -2.160 1.00 93.75 95 THR A O 1
ATOM 745 N N . LEU A 1 96 ? -6.882 -5.780 -0.767 1.00 95.94 96 LEU A N 1
ATOM 746 C CA . LEU A 1 96 ? -7.093 -5.050 0.477 1.00 95.94 96 LEU A CA 1
ATOM 747 C C . LEU A 1 96 ? -5.765 -4.999 1.232 1.00 95.94 96 LEU A C 1
ATOM 749 O O . LEU A 1 96 ? -5.300 -6.016 1.737 1.00 95.94 96 LEU A O 1
ATOM 753 N N . LEU A 1 97 ? -5.147 -3.825 1.308 1.00 96.50 97 LEU A N 1
ATOM 754 C CA . LEU A 1 97 ? -3.882 -3.627 2.006 1.00 96.50 97 LEU A CA 1
ATOM 755 C C . LEU A 1 97 ? -4.130 -3.041 3.398 1.00 96.50 97 LEU A C 1
ATOM 757 O O . LEU A 1 97 ? -4.587 -1.910 3.534 1.00 96.50 97 LEU A O 1
ATOM 761 N N . LEU A 1 98 ? -3.792 -3.793 4.438 1.00 96.75 98 LEU A N 1
ATOM 762 C CA . LEU A 1 98 ? -3.847 -3.345 5.824 1.00 96.75 98 LEU A CA 1
ATOM 763 C C . LEU A 1 98 ? -2.441 -2.963 6.292 1.00 96.75 98 LEU A C 1
ATOM 765 O O . LEU A 1 98 ? -1.579 -3.826 6.444 1.00 96.75 98 LEU A O 1
ATOM 769 N N . LEU A 1 99 ? -2.220 -1.674 6.534 1.00 96.75 99 LEU A N 1
ATOM 770 C CA . LEU A 1 99 ? -1.001 -1.171 7.159 1.00 96.75 99 LEU A CA 1
ATOM 771 C C . LEU A 1 99 ? -1.213 -1.161 8.671 1.00 96.75 99 LEU A C 1
ATOM 773 O O . LEU A 1 99 ? -2.039 -0.397 9.171 1.00 96.75 99 LEU A O 1
ATOM 777 N N . ASP A 1 100 ? -0.512 -2.037 9.379 1.00 94.75 100 ASP A N 1
ATOM 778 C CA . ASP A 1 100 ? -0.604 -2.180 10.827 1.00 94.75 100 ASP A CA 1
ATOM 779 C C . ASP A 1 100 ? 0.395 -1.292 11.570 1.00 94.75 100 ASP A C 1
ATOM 781 O O . ASP A 1 100 ? 1.428 -0.909 11.018 1.00 94.75 100 ASP A O 1
ATOM 785 N N . HIS A 1 101 ? 0.080 -0.985 12.829 1.00 93.69 101 HIS A N 1
ATOM 786 C CA . HIS A 1 101 ? 0.880 -0.139 13.718 1.00 93.69 101 HIS A CA 1
ATOM 787 C C . HIS A 1 101 ? 1.192 1.249 13.140 1.00 93.69 101 HIS A C 1
ATOM 789 O O . HIS A 1 101 ? 2.259 1.808 13.388 1.00 93.69 101 HIS A O 1
ATOM 795 N N . VAL A 1 102 ? 0.261 1.827 12.376 1.00 92.75 102 VAL A N 1
ATOM 796 C CA . VAL A 1 102 ? 0.429 3.178 11.830 1.00 92.75 102 VAL A CA 1
ATOM 797 C C . VAL A 1 102 ? 0.289 4.188 12.970 1.00 92.75 102 VAL A C 1
ATOM 799 O O . VAL A 1 102 ? -0.787 4.272 13.569 1.00 92.75 102 VAL A O 1
ATOM 802 N N . PRO A 1 103 ? 1.325 4.987 13.269 1.00 89.88 103 PRO A N 1
ATOM 803 C CA . PRO A 1 103 ? 1.284 5.833 14.444 1.00 89.88 103 PRO A CA 1
ATOM 804 C C . PRO A 1 103 ? 0.323 7.011 14.282 1.00 89.88 103 PRO A C 1
ATOM 806 O O . PRO A 1 103 ? 0.192 7.623 13.213 1.00 89.88 103 PRO A O 1
ATOM 809 N N . GLY A 1 104 ? -0.350 7.343 15.380 1.00 88.50 104 GLY A N 1
ATOM 810 C CA . GLY A 1 104 ? -1.271 8.468 15.466 1.00 88.50 104 GLY A CA 1
ATOM 811 C C . GLY A 1 104 ? -0.596 9.835 15.409 1.00 88.50 104 GLY A C 1
ATOM 812 O O . GLY A 1 104 ? 0.607 9.987 15.617 1.00 88.50 104 GLY A O 1
ATOM 813 N N . LYS A 1 105 ? -1.403 10.890 15.227 1.00 80.25 105 LYS A N 1
ATOM 814 C CA . LYS A 1 105 ? -0.913 12.284 15.161 1.00 80.25 105 LYS A CA 1
ATOM 815 C C . LYS A 1 105 ? -0.1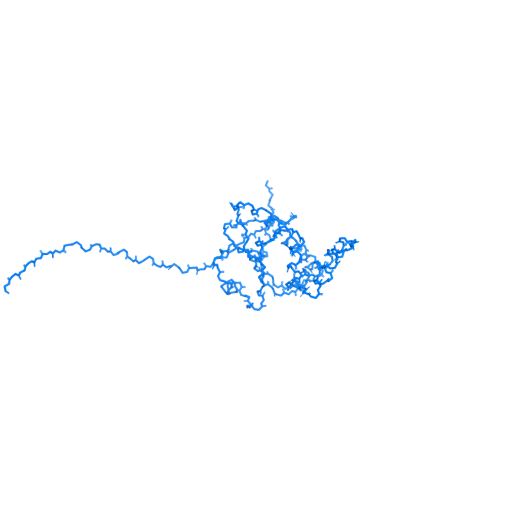12 12.714 16.402 1.00 80.25 105 LYS A C 1
ATOM 817 O O . LYS A 1 105 ? 0.744 13.587 16.302 1.00 80.25 105 LYS A O 1
ATOM 822 N N . ASN A 1 106 ? -0.427 12.132 17.557 1.00 79.88 106 ASN A N 1
ATOM 823 C CA . ASN A 1 106 ? 0.142 12.514 18.849 1.00 79.88 106 ASN A CA 1
ATOM 824 C C . ASN A 1 106 ? 1.160 11.491 19.383 1.00 79.88 106 ASN A C 1
ATOM 826 O O . ASN A 1 106 ? 1.622 11.639 20.511 1.00 79.88 106 ASN A O 1
ATOM 830 N N . GLU A 1 107 ? 1.490 10.450 18.617 1.00 82.19 107 GLU A N 1
ATOM 831 C CA . GLU A 1 107 ? 2.460 9.444 19.045 1.00 82.19 107 GLU A CA 1
ATOM 832 C C . GLU A 1 107 ? 3.890 9.948 18.817 1.00 82.19 107 GLU A C 1
ATOM 834 O O . GLU A 1 107 ? 4.286 10.323 17.709 1.00 82.19 107 GLU A O 1
ATOM 839 N N . ALA A 1 108 ? 4.675 9.996 19.895 1.00 72.12 108 ALA A N 1
ATOM 840 C CA . ALA A 1 108 ? 6.056 10.455 19.847 1.00 72.12 108 ALA A CA 1
ATOM 841 C C . ALA A 1 108 ? 6.901 9.527 18.958 1.00 72.12 108 ALA A C 1
ATOM 843 O O . ALA A 1 108 ? 6.840 8.310 19.086 1.00 72.12 108 ALA A O 1
ATOM 844 N N . GLY A 1 109 ? 7.691 10.106 18.049 1.00 71.38 109 GLY A N 1
ATOM 845 C CA . GLY A 1 109 ? 8.528 9.345 17.110 1.00 71.38 109 GLY A CA 1
ATOM 846 C C . GLY A 1 109 ? 7.795 8.796 15.877 1.00 71.38 109 GLY A C 1
ATOM 847 O O . GLY A 1 109 ? 8.453 8.359 14.939 1.00 71.38 109 GLY A O 1
ATOM 848 N N . GLY A 1 110 ? 6.464 8.907 15.801 1.00 80.12 110 GLY A N 1
ATOM 849 C CA . GLY A 1 110 ? 5.675 8.352 14.694 1.00 80.12 110 GLY A CA 1
ATOM 850 C C . GLY A 1 110 ? 5.809 9.081 13.351 1.00 80.12 110 GLY A C 1
ATOM 851 O O . GLY A 1 110 ? 5.447 8.543 12.307 1.00 80.12 110 GLY A O 1
ATOM 852 N N . ALA A 1 111 ? 6.353 10.303 13.340 1.00 84.50 111 ALA A N 1
ATOM 853 C CA . ALA A 1 111 ? 6.440 11.128 12.131 1.00 84.50 111 ALA A CA 1
ATOM 854 C C . ALA A 1 111 ? 7.252 10.471 10.997 1.00 84.50 111 ALA A C 1
ATOM 856 O O . ALA A 1 111 ? 6.934 10.678 9.824 1.00 84.50 111 ALA A O 1
ATOM 857 N N . GLY A 1 112 ? 8.267 9.667 11.338 1.00 89.62 112 GLY A N 1
ATOM 858 C CA . GLY A 1 112 ? 9.058 8.904 10.368 1.00 89.62 112 GLY A CA 1
ATOM 859 C C . GLY A 1 112 ? 8.211 7.858 9.646 1.00 89.62 112 GLY A C 1
ATOM 860 O O . GLY A 1 112 ? 8.085 7.906 8.424 1.00 89.62 112 GLY A O 1
ATOM 861 N N . THR A 1 113 ? 7.543 6.983 10.396 1.00 92.56 113 THR A N 1
ATOM 862 C CA . THR A 1 113 ? 6.653 5.953 9.844 1.00 92.56 113 THR A CA 1
ATOM 863 C C . THR A 1 113 ? 5.495 6.562 9.055 1.00 92.56 113 THR A C 1
ATOM 865 O O . THR A 1 113 ? 5.207 6.098 7.956 1.00 92.56 113 THR A O 1
ATOM 868 N N . VAL A 1 114 ? 4.877 7.657 9.527 1.00 92.38 114 VAL A N 1
ATOM 869 C CA . VAL A 1 114 ? 3.825 8.358 8.757 1.00 92.38 114 VAL A CA 1
ATOM 870 C C . VAL A 1 114 ? 4.357 8.857 7.412 1.00 92.38 114 VAL A C 1
ATOM 872 O O . VAL A 1 114 ? 3.658 8.755 6.403 1.00 92.38 114 VAL A O 1
ATOM 875 N N . LYS A 1 115 ? 5.593 9.372 7.363 1.00 93.00 115 LYS A N 1
ATOM 876 C CA . LYS A 1 115 ? 6.231 9.776 6.101 1.00 93.00 115 LYS A CA 1
ATOM 877 C C . LYS A 1 115 ? 6.439 8.575 5.172 1.00 93.00 115 LYS A C 1
ATOM 879 O O . LYS A 1 115 ? 6.179 8.692 3.981 1.00 93.00 115 LYS A O 1
ATOM 884 N N . LEU A 1 116 ? 6.864 7.432 5.703 1.00 95.12 116 LEU A N 1
ATOM 885 C CA . LEU A 1 116 ? 7.061 6.198 4.934 1.00 95.12 116 LEU A CA 1
ATOM 886 C C . LEU A 1 116 ? 5.737 5.636 4.389 1.00 95.12 116 LEU A C 1
ATOM 888 O O . LEU A 1 116 ? 5.649 5.301 3.209 1.00 95.12 116 LEU A O 1
ATOM 892 N N . VAL A 1 117 ? 4.673 5.652 5.196 1.00 95.56 117 VAL A N 1
ATOM 893 C CA . VAL A 1 117 ? 3.303 5.354 4.744 1.00 95.56 117 VAL A CA 1
ATOM 894 C C . VAL A 1 117 ? 2.888 6.309 3.623 1.00 95.56 117 VAL A C 1
ATOM 896 O O . VAL A 1 117 ? 2.360 5.873 2.604 1.00 95.56 117 VAL A O 1
ATOM 899 N N . ALA A 1 118 ? 3.161 7.609 3.764 1.00 94.56 118 ALA A N 1
ATOM 900 C CA . ALA A 1 118 ? 2.847 8.596 2.735 1.00 94.56 118 ALA A CA 1
ATOM 901 C C . ALA A 1 118 ? 3.601 8.356 1.415 1.00 94.56 118 ALA A C 1
ATOM 903 O O . ALA A 1 118 ? 3.037 8.600 0.350 1.00 94.56 118 ALA A O 1
ATOM 904 N N . ILE A 1 119 ? 4.843 7.872 1.473 1.00 94.50 119 ILE A N 1
ATOM 905 C CA . ILE A 1 119 ? 5.633 7.506 0.289 1.00 94.50 119 ILE A CA 1
ATOM 906 C C . ILE A 1 119 ? 4.986 6.328 -0.441 1.00 94.50 119 ILE A C 1
ATOM 908 O O . ILE A 1 119 ? 4.763 6.415 -1.647 1.00 94.50 119 ILE A O 1
ATOM 912 N N . LEU A 1 120 ? 4.597 5.277 0.288 1.00 95.69 120 LEU A N 1
ATOM 913 C CA . LEU A 1 120 ? 3.891 4.136 -0.297 1.00 95.69 120 LEU A CA 1
ATOM 914 C C . LEU A 1 120 ? 2.569 4.560 -0.954 1.00 95.69 120 LEU A C 1
ATOM 916 O O . LEU A 1 120 ? 2.314 4.220 -2.107 1.00 95.69 120 LEU A O 1
ATOM 920 N N . LEU A 1 121 ? 1.743 5.339 -0.247 1.00 95.12 121 LEU A N 1
ATOM 921 C CA . LEU A 1 121 ? 0.473 5.840 -0.786 1.00 95.12 121 LEU A CA 1
ATOM 922 C C . LEU A 1 121 ? 0.675 6.696 -2.042 1.00 95.12 121 LEU A C 1
ATOM 924 O O . LEU A 1 121 ? -0.128 6.617 -2.968 1.00 95.12 121 LEU A O 1
ATOM 928 N N . GLY A 1 122 ? 1.736 7.507 -2.069 1.00 93.56 122 GLY A N 1
ATOM 929 C CA . GLY A 1 122 ? 2.076 8.353 -3.209 1.00 93.56 122 GLY A CA 1
ATOM 930 C C . GLY A 1 122 ? 2.426 7.527 -4.439 1.00 93.56 122 GLY A C 1
ATOM 931 O O . GLY A 1 122 ? 1.880 7.781 -5.507 1.00 93.56 122 GLY A O 1
ATOM 932 N N . ALA A 1 123 ? 3.254 6.495 -4.271 1.00 94.19 123 ALA A N 1
ATOM 933 C CA . ALA A 1 123 ? 3.624 5.602 -5.364 1.00 94.19 123 ALA A CA 1
ATOM 934 C C . ALA A 1 123 ? 2.435 4.785 -5.889 1.00 94.19 123 ALA A C 1
ATOM 936 O O . ALA A 1 123 ? 2.300 4.619 -7.098 1.00 94.19 123 ALA A O 1
ATOM 937 N N . ILE A 1 124 ? 1.548 4.308 -5.006 1.00 94.50 124 ILE A N 1
ATOM 938 C CA . ILE A 1 124 ? 0.322 3.608 -5.424 1.00 94.50 124 ILE A CA 1
ATOM 939 C C . ILE A 1 124 ? -0.566 4.538 -6.253 1.00 94.50 124 ILE A C 1
ATOM 941 O O . ILE A 1 124 ? -1.036 4.135 -7.312 1.00 94.50 124 ILE A O 1
ATOM 945 N N . LEU A 1 125 ? -0.775 5.778 -5.800 1.00 92.94 125 LEU A N 1
ATOM 946 C CA . LEU A 1 125 ? -1.582 6.762 -6.525 1.00 92.94 125 LEU A CA 1
ATOM 947 C C . LEU A 1 125 ? -1.001 7.118 -7.884 1.00 92.94 125 LEU A C 1
ATOM 949 O O . LEU A 1 125 ? -1.730 7.128 -8.870 1.00 92.94 125 LEU A O 1
ATOM 953 N N . GLU A 1 126 ? 0.295 7.409 -7.929 1.00 92.25 126 GLU A N 1
ATOM 954 C CA . GLU A 1 126 ? 0.988 7.751 -9.166 1.00 92.25 126 GLU A CA 1
ATOM 955 C C . GLU A 1 126 ? 0.850 6.621 -10.189 1.00 92.25 126 GLU A C 1
ATOM 957 O O . GLU A 1 126 ? 0.457 6.856 -11.331 1.00 92.25 126 GLU A O 1
ATOM 962 N N . ARG A 1 127 ? 1.079 5.373 -9.766 1.00 92.94 127 ARG A N 1
ATOM 963 C CA . ARG A 1 127 ? 0.947 4.208 -10.649 1.00 92.94 127 ARG A CA 1
ATOM 964 C C . ARG A 1 127 ? -0.492 3.939 -11.054 1.00 92.94 127 ARG A C 1
ATOM 966 O O . ARG A 1 127 ? -0.740 3.660 -12.221 1.00 92.94 127 ARG A O 1
ATOM 973 N N . TRP A 1 128 ? -1.440 4.084 -10.134 1.00 92.31 128 TRP A N 1
ATOM 974 C CA . TRP A 1 128 ? -2.859 3.961 -10.451 1.00 92.31 128 TRP A CA 1
ATOM 975 C C . TRP A 1 128 ? -3.290 4.989 -11.505 1.00 92.31 128 TRP A C 1
ATOM 977 O O . TRP A 1 128 ? -3.964 4.614 -12.456 1.00 92.31 128 TRP A O 1
ATOM 987 N N . GLN A 1 129 ? -2.861 6.253 -11.391 1.00 91.56 129 GLN A N 1
ATOM 988 C CA . GLN A 1 129 ? -3.170 7.303 -12.373 1.00 91.56 129 GLN A CA 1
ATOM 989 C C . GLN A 1 129 ? -2.555 7.010 -13.743 1.00 91.56 129 GLN A C 1
ATOM 991 O O . GLN A 1 129 ? -3.264 7.061 -14.743 1.00 91.56 129 GLN A O 1
ATOM 996 N N . ILE A 1 130 ? -1.273 6.632 -13.785 1.00 91.75 130 ILE A N 1
ATOM 997 C CA . ILE A 1 130 ? -0.594 6.262 -15.036 1.00 91.75 130 ILE A CA 1
ATOM 998 C C . ILE A 1 130 ? -1.343 5.124 -15.743 1.00 91.75 130 ILE A C 1
ATOM 1000 O O . ILE A 1 130 ? -1.568 5.197 -16.950 1.00 91.75 130 ILE A O 1
ATOM 1004 N N . GLN A 1 131 ? -1.756 4.091 -15.004 1.00 91.06 131 GLN A N 1
ATOM 1005 C CA . GLN A 1 131 ? -2.490 2.967 -15.586 1.00 91.06 131 GLN A CA 1
ATOM 1006 C C . GLN A 1 131 ? -3.930 3.333 -15.953 1.00 91.06 131 GLN A C 1
ATOM 1008 O O . GLN A 1 131 ? -4.416 2.886 -16.983 1.00 91.06 131 GLN A O 1
ATOM 1013 N N . ASN A 1 132 ? -4.601 4.182 -15.171 1.00 91.69 132 ASN A N 1
ATOM 1014 C CA . ASN A 1 132 ? -5.934 4.685 -15.499 1.00 91.69 132 ASN A CA 1
ATOM 1015 C C . ASN A 1 132 ? -5.945 5.448 -16.832 1.00 91.69 132 ASN A C 1
ATOM 1017 O O . ASN A 1 132 ? -6.889 5.313 -17.609 1.00 91.69 132 ASN A O 1
ATOM 1021 N N . ASP A 1 133 ? -4.895 6.232 -17.086 1.00 92.25 133 ASP A N 1
ATOM 1022 C CA . ASP A 1 133 ? -4.737 7.004 -18.319 1.00 92.25 133 ASP A CA 1
ATOM 1023 C C . ASP A 1 133 ? -4.317 6.123 -19.510 1.00 92.25 133 ASP A C 1
ATOM 1025 O O . ASP A 1 133 ? -4.694 6.409 -20.648 1.00 92.25 133 ASP A O 1
ATOM 1029 N N . ALA A 1 134 ? -3.545 5.058 -19.264 1.00 93.19 134 ALA A N 1
ATOM 1030 C CA . ALA A 1 134 ? -3.063 4.142 -20.299 1.00 93.19 134 ALA A CA 1
ATOM 1031 C C . ALA A 1 134 ? -4.103 3.081 -20.703 1.00 93.19 134 ALA A C 1
ATOM 1033 O O . ALA A 1 134 ? -4.401 2.928 -21.889 1.00 93.19 134 ALA A O 1
ATOM 1034 N N . ASP A 1 135 ? -4.640 2.340 -19.732 1.00 90.94 135 ASP A N 1
ATOM 1035 C CA . ASP A 1 135 ? -5.677 1.324 -19.916 1.00 90.94 135 ASP A CA 1
ATOM 1036 C C . ASP A 1 135 ? -6.472 1.117 -18.607 1.00 90.94 135 ASP A C 1
ATOM 1038 O O . ASP A 1 135 ? -6.071 0.347 -17.732 1.00 90.94 135 ASP A O 1
ATOM 1042 N N . PRO A 1 136 ? -7.651 1.739 -18.448 1.00 90.44 136 PRO A N 1
ATOM 1043 C CA . PRO A 1 136 ? -8.437 1.594 -17.227 1.00 90.44 136 PRO A CA 1
ATOM 1044 C C . PRO A 1 136 ? -8.997 0.176 -17.030 1.00 90.44 136 PRO A C 1
ATOM 1046 O O . PRO A 1 136 ? -9.449 -0.147 -15.932 1.00 90.44 136 PRO A O 1
ATOM 1049 N N . SER A 1 137 ? -8.984 -0.687 -18.055 1.00 91.12 137 SER A N 1
ATOM 1050 C CA . SER A 1 137 ? -9.512 -2.053 -17.949 1.00 91.12 137 SER A CA 1
ATOM 1051 C C . SER A 1 137 ? -8.604 -2.999 -17.162 1.00 91.12 137 SER A C 1
ATOM 1053 O O . SER A 1 137 ? -9.083 -4.022 -16.667 1.00 91.12 137 SER A O 1
ATOM 1055 N N . VAL A 1 138 ? -7.320 -2.654 -16.997 1.00 90.44 138 VAL A N 1
ATOM 1056 C CA . VAL A 1 138 ? -6.383 -3.445 -16.184 1.00 90.44 138 VAL A CA 1
ATOM 1057 C C . VAL A 1 138 ? -6.467 -3.123 -14.696 1.00 90.44 138 VAL A C 1
ATOM 1059 O O . VAL A 1 138 ? -5.965 -3.890 -13.874 1.00 90.44 138 VAL A O 1
ATOM 1062 N N . LEU A 1 139 ? -7.098 -2.002 -14.333 1.00 91.06 139 LEU A N 1
ATOM 1063 C CA . LEU A 1 139 ? -7.197 -1.575 -12.947 1.00 91.06 139 LEU A CA 1
ATOM 1064 C C . LEU A 1 139 ? -8.152 -2.460 -12.164 1.00 91.06 139 LEU A C 1
ATOM 1066 O O . LEU A 1 139 ? -9.301 -2.692 -12.543 1.00 91.06 139 LEU A O 1
ATOM 1070 N N . ALA A 1 140 ? -7.678 -2.897 -11.007 1.00 90.56 140 ALA A N 1
ATOM 1071 C CA . ALA A 1 140 ? -8.490 -3.643 -10.075 1.00 90.56 140 ALA A CA 1
ATOM 1072 C C . ALA A 1 140 ? -8.947 -2.768 -8.907 1.00 90.56 140 ALA A C 1
ATOM 1074 O O . ALA A 1 140 ? -8.474 -1.655 -8.669 1.00 90.56 140 ALA A O 1
ATOM 1075 N N . ARG A 1 141 ? -9.891 -3.304 -8.138 1.00 92.81 141 ARG A N 1
ATOM 1076 C CA . ARG A 1 141 ? -10.373 -2.668 -6.919 1.00 92.81 141 ARG A CA 1
ATOM 1077 C C . ARG A 1 141 ? -9.303 -2.735 -5.826 1.00 92.81 141 ARG A C 1
ATOM 1079 O O . ARG A 1 141 ? -8.895 -3.821 -5.419 1.00 92.81 141 ARG A O 1
ATOM 1086 N N . ILE A 1 142 ? -8.905 -1.578 -5.305 1.00 93.69 142 ILE A N 1
ATOM 1087 C CA . ILE A 1 142 ? -7.917 -1.462 -4.226 1.00 93.69 142 ILE A CA 1
ATOM 1088 C C . ILE A 1 142 ? -8.557 -0.743 -3.045 1.00 93.69 142 ILE A C 1
ATOM 1090 O O . ILE A 1 142 ? -9.223 0.279 -3.215 1.00 93.69 142 ILE A O 1
ATOM 1094 N N . ALA A 1 143 ? -8.324 -1.255 -1.843 1.00 95.25 143 ALA A N 1
ATOM 1095 C CA . ALA A 1 143 ? -8.583 -0.527 -0.611 1.00 95.25 143 ALA A CA 1
ATOM 1096 C C . ALA A 1 143 ? -7.361 -0.613 0.304 1.00 95.25 143 ALA A C 1
ATOM 1098 O O . ALA A 1 143 ? -6.751 -1.670 0.444 1.00 95.25 143 ALA A O 1
ATOM 1099 N N . ILE A 1 144 ? -7.013 0.500 0.938 1.00 96.38 144 ILE A N 1
ATOM 1100 C CA . ILE A 1 144 ? -5.920 0.610 1.895 1.00 96.38 144 ILE A CA 1
ATOM 1101 C C . ILE A 1 144 ? -6.500 1.027 3.235 1.00 96.38 144 ILE A C 1
ATOM 1103 O O . ILE A 1 144 ? -7.252 1.995 3.326 1.00 96.38 144 ILE A O 1
ATOM 1107 N N . VAL A 1 145 ? -6.139 0.306 4.286 1.00 96.69 145 VAL A N 1
ATOM 1108 C CA . VAL A 1 145 ? -6.619 0.541 5.643 1.00 96.69 145 VAL A CA 1
ATOM 1109 C C . VAL A 1 145 ? -5.422 0.793 6.542 1.00 96.69 145 VAL A C 1
ATOM 1111 O O . VAL A 1 145 ? -4.545 -0.053 6.679 1.00 96.69 145 VAL A O 1
ATOM 1114 N N . LEU A 1 146 ? -5.395 1.966 7.160 1.00 96.44 146 LEU A N 1
ATOM 1115 C CA . LEU A 1 146 ? -4.421 2.342 8.172 1.00 96.44 146 LEU A CA 1
ATOM 1116 C C . LEU A 1 146 ? -4.957 1.898 9.536 1.00 96.44 146 LEU A C 1
ATOM 1118 O O . LEU A 1 146 ? -5.982 2.409 9.993 1.00 96.44 146 LEU A O 1
ATOM 1122 N N . ARG A 1 147 ? -4.292 0.942 10.178 1.00 95.12 147 ARG A N 1
ATOM 1123 C CA . ARG A 1 147 ? -4.662 0.441 11.503 1.00 95.12 147 ARG A CA 1
ATOM 1124 C C . ARG A 1 147 ? -3.725 1.019 12.553 1.00 95.12 147 ARG A C 1
ATOM 1126 O O . ARG A 1 147 ? -2.514 0.822 12.497 1.00 95.12 147 ARG A O 1
ATOM 1133 N N . GLY A 1 148 ? -4.303 1.761 13.490 1.00 92.56 148 GLY A N 1
ATOM 1134 C CA . GLY A 1 148 ? -3.550 2.522 14.478 1.00 92.56 148 GLY A CA 1
ATOM 1135 C C . GLY A 1 148 ? -4.429 3.497 15.250 1.00 92.56 148 GLY A C 1
ATOM 1136 O O . GLY A 1 148 ? -5.533 3.844 14.821 1.00 92.56 148 GLY A O 1
ATOM 1137 N N . ARG A 1 149 ? -3.947 3.960 16.403 1.00 89.56 149 ARG A N 1
ATOM 1138 C CA . ARG A 1 149 ? -4.726 4.823 17.292 1.00 89.56 149 ARG A CA 1
ATOM 1139 C C . ARG A 1 149 ? -4.570 6.284 16.894 1.00 89.56 149 ARG A C 1
ATOM 1141 O O . ARG A 1 149 ? -3.464 6.778 16.723 1.00 89.56 149 ARG A O 1
ATOM 1148 N N . GLY A 1 150 ? -5.672 7.027 16.800 1.00 87.88 150 GLY A N 1
ATOM 1149 C CA . GLY A 1 150 ? -5.603 8.481 16.586 1.00 87.88 150 GLY A CA 1
ATOM 1150 C C . GLY A 1 150 ? -4.983 8.891 15.242 1.00 87.88 150 GLY A C 1
ATOM 1151 O O . GLY A 1 150 ? -4.314 9.929 15.151 1.00 87.88 150 GLY A O 1
ATOM 1152 N N . ILE A 1 151 ? -5.199 8.081 14.203 1.00 90.88 151 ILE A N 1
ATOM 1153 C CA . ILE A 1 151 ? -4.807 8.394 12.826 1.00 90.88 151 ILE A CA 1
ATOM 1154 C C . ILE A 1 151 ? -5.546 9.658 12.359 1.00 90.88 151 ILE A C 1
ATOM 1156 O O . ILE A 1 151 ? -6.727 9.877 12.639 1.00 90.88 151 ILE A O 1
ATOM 1160 N N . GLY A 1 152 ? -4.825 10.539 11.664 1.00 88.62 152 GLY A N 1
ATOM 1161 C CA . GLY A 1 152 ? -5.387 11.778 11.132 1.00 88.62 152 GLY A CA 1
ATOM 1162 C C . GLY A 1 152 ? -6.439 11.545 10.040 1.00 88.62 152 GLY A C 1
ATOM 1163 O O . GLY A 1 152 ? -6.534 10.483 9.444 1.00 88.62 152 GLY A O 1
ATOM 1164 N N . ARG A 1 153 ? -7.213 12.586 9.710 1.00 89.62 153 ARG A N 1
ATOM 1165 C CA . ARG A 1 153 ? -8.249 12.519 8.654 1.00 89.62 153 ARG A CA 1
ATOM 1166 C C . ARG A 1 153 ? -7.721 12.748 7.235 1.00 89.62 153 ARG A C 1
ATOM 1168 O O . ARG A 1 153 ? -8.479 12.653 6.273 1.00 89.62 153 ARG A O 1
ATOM 1175 N N . LYS A 1 154 ? -6.462 13.167 7.101 1.00 91.19 154 LYS A N 1
ATOM 1176 C CA . LYS A 1 154 ? -5.814 13.488 5.825 1.00 91.19 154 LYS A CA 1
ATOM 1177 C C . LYS A 1 154 ? -4.331 13.156 5.918 1.00 91.19 154 LYS A C 1
ATOM 1179 O O . LYS A 1 154 ? -3.733 13.372 6.972 1.00 91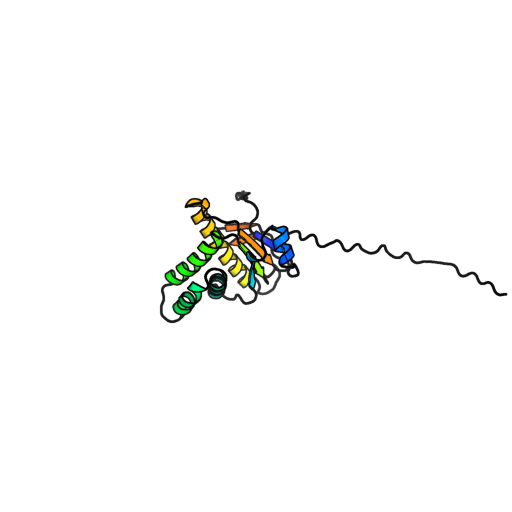.19 154 LYS A O 1
ATOM 1184 N N . ILE A 1 155 ? -3.746 12.725 4.809 1.00 91.00 155 ILE A N 1
ATOM 1185 C CA . ILE A 1 155 ? -2.306 12.505 4.662 1.00 91.00 155 ILE A CA 1
ATOM 1186 C C . ILE A 1 155 ? -1.819 13.174 3.377 1.00 91.00 155 ILE A C 1
ATOM 1188 O O . ILE A 1 155 ? -2.537 13.228 2.377 1.00 91.00 155 ILE A O 1
ATOM 1192 N N . ARG A 1 156 ? -0.619 13.754 3.422 1.00 89.75 156 ARG A N 1
ATOM 1193 C CA . ARG A 1 156 ? 0.043 14.311 2.240 1.00 89.75 156 ARG A CA 1
ATOM 1194 C C . ARG A 1 156 ? 1.034 13.274 1.726 1.00 89.75 156 ARG A C 1
ATOM 1196 O O . ARG A 1 156 ? 2.028 13.024 2.396 1.00 89.75 156 ARG A O 1
ATOM 1203 N N . ALA A 1 157 ? 0.752 12.715 0.558 1.00 89.19 157 ALA A N 1
ATOM 1204 C CA . ALA A 1 157 ? 1.549 11.712 -0.133 1.00 89.19 157 ALA A CA 1
ATOM 1205 C C . ALA A 1 157 ? 2.192 12.361 -1.367 1.00 89.19 157 ALA A C 1
ATOM 1207 O O . ALA A 1 157 ? 1.582 12.441 -2.429 1.00 89.19 157 ALA A O 1
ATOM 1208 N N . GLY A 1 158 ? 3.387 12.935 -1.199 1.00 84.81 158 GLY A N 1
ATOM 1209 C CA . GLY A 1 158 ? 4.041 13.725 -2.248 1.00 84.81 158 GLY A CA 1
ATOM 1210 C C . GLY A 1 158 ? 3.200 14.934 -2.684 1.00 84.81 158 GLY A C 1
ATOM 1211 O O . GLY A 1 158 ? 2.884 15.819 -1.874 1.00 84.81 158 GLY A O 1
ATOM 1212 N N . ALA A 1 159 ? 2.830 14.963 -3.967 1.00 83.38 159 ALA A N 1
ATOM 1213 C CA . ALA A 1 159 ? 1.953 15.982 -4.545 1.00 83.38 159 ALA A CA 1
ATOM 1214 C C . ALA A 1 159 ? 0.481 15.820 -4.120 1.00 83.38 159 ALA A C 1
ATOM 1216 O O . ALA A 1 159 ? -0.274 16.795 -4.124 1.00 83.38 159 ALA A O 1
ATOM 1217 N N . PHE A 1 160 ? 0.082 14.624 -3.686 1.00 85.50 160 PHE A N 1
ATOM 1218 C CA . PHE A 1 160 ? -1.306 14.284 -3.399 1.00 85.50 160 PHE A CA 1
ATOM 1219 C C . PHE A 1 160 ? -1.690 14.609 -1.956 1.00 85.50 160 PHE A C 1
ATOM 1221 O O . PHE A 1 160 ? -0.942 14.371 -1.002 1.00 85.50 160 PHE A O 1
ATOM 1228 N N . LYS A 1 161 ? -2.904 15.130 -1.774 1.00 89.38 161 LYS A N 1
ATOM 1229 C CA . LYS A 1 161 ? -3.525 15.309 -0.459 1.00 89.38 161 LYS A CA 1
ATOM 1230 C C . LYS A 1 161 ? -4.727 14.384 -0.365 1.00 89.38 161 LYS A C 1
ATOM 1232 O O . LYS A 1 161 ? -5.793 14.698 -0.880 1.00 89.38 161 LYS A O 1
ATOM 1237 N N . VAL A 1 162 ? -4.549 13.261 0.318 1.00 88.75 162 VAL A N 1
ATOM 1238 C CA . VAL A 1 162 ? -5.530 12.176 0.363 1.00 88.75 162 VAL A CA 1
ATOM 1239 C C . VAL A 1 162 ? -6.368 12.284 1.629 1.00 88.75 162 VAL A C 1
ATOM 1241 O O . VAL A 1 162 ? -5.849 12.557 2.718 1.00 88.75 162 VAL A O 1
ATOM 1244 N N . ARG A 1 163 ? -7.678 12.084 1.493 1.00 92.00 163 ARG A N 1
ATOM 1245 C CA . ARG A 1 163 ? -8.610 11.993 2.618 1.00 92.00 163 ARG A CA 1
ATOM 1246 C C . ARG A 1 163 ? -8.627 10.561 3.148 1.00 92.00 163 ARG A C 1
ATOM 1248 O O . ARG A 1 163 ? -8.684 9.618 2.374 1.00 92.00 163 ARG A O 1
ATOM 1255 N N . ILE A 1 164 ? -8.589 10.426 4.468 1.00 93.12 164 ILE A N 1
ATOM 1256 C CA . ILE A 1 164 ? -8.678 9.144 5.165 1.00 93.12 164 ILE A CA 1
ATOM 1257 C C . ILE A 1 164 ? -10.095 9.031 5.723 1.00 93.12 164 ILE A C 1
ATOM 1259 O O . ILE A 1 164 ? -10.523 9.894 6.501 1.00 93.12 164 ILE A O 1
ATOM 1263 N N . GLN A 1 165 ? -10.835 8.003 5.311 1.00 92.44 165 GLN A N 1
ATOM 1264 C CA . GLN A 1 165 ? -12.180 7.749 5.818 1.00 92.44 165 GLN A CA 1
ATOM 1265 C C . GLN A 1 165 ? -12.135 6.794 7.023 1.00 92.44 165 GLN A C 1
ATOM 1267 O O . GLN A 1 165 ? -11.603 5.693 6.912 1.00 92.44 165 GLN A O 1
ATOM 1272 N N . PRO A 1 166 ? -12.713 7.148 8.180 1.00 90.75 166 PRO A N 1
ATOM 1273 C CA . PRO A 1 166 ? -12.813 6.202 9.283 1.00 90.75 166 PRO A CA 1
ATOM 1274 C C . PRO A 1 166 ? -13.764 5.059 8.915 1.00 90.75 166 PRO A C 1
ATOM 1276 O O . PRO A 1 166 ? -14.898 5.303 8.493 1.00 90.75 166 PRO A O 1
ATOM 1279 N N . LEU A 1 167 ? -13.317 3.817 9.098 1.00 89.62 167 LEU A N 1
ATOM 1280 C CA . LEU A 1 167 ? -14.192 2.655 9.031 1.00 89.62 167 LEU A CA 1
ATOM 1281 C C . LEU A 1 167 ? -14.993 2.593 10.318 1.00 89.62 167 LEU A C 1
ATOM 1283 O O . LEU A 1 167 ? -14.454 2.365 11.398 1.00 89.62 167 LEU A O 1
ATOM 1287 N N . VAL A 1 168 ? -16.297 2.816 10.191 1.00 77.38 168 VAL A N 1
ATOM 1288 C CA . VAL A 1 168 ? -17.220 2.671 11.308 1.00 77.38 168 VAL A CA 1
ATOM 1289 C C . VAL A 1 168 ? -17.454 1.179 11.500 1.00 77.38 168 VAL A C 1
ATOM 1291 O O . VAL A 1 168 ? -18.375 0.591 10.941 1.00 77.38 168 VAL A O 1
ATOM 1294 N N . THR A 1 169 ? -16.576 0.535 12.259 1.00 65.75 169 THR A N 1
ATOM 1295 C CA . THR A 1 169 ? -16.857 -0.792 12.790 1.00 65.75 169 THR A CA 1
ATOM 1296 C C . THR A 1 169 ? -17.982 -0.600 13.788 1.00 65.75 169 THR A C 1
ATOM 1298 O O . THR A 1 169 ? -17.786 0.068 14.805 1.00 65.75 169 THR A O 1
ATOM 1301 N N . SER A 1 170 ? -19.178 -1.107 13.495 1.00 50.50 170 SER A N 1
ATOM 1302 C CA . SER A 1 170 ? -20.251 -1.182 14.484 1.00 50.50 170 SER A CA 1
ATOM 1303 C C . SER A 1 170 ? -19.789 -2.107 15.609 1.00 50.50 170 SER A C 1
ATOM 1305 O O . SER A 1 170 ? -20.086 -3.296 15.620 1.00 50.50 170 SER A O 1
ATOM 1307 N N . ALA A 1 171 ? -18.994 -1.578 16.534 1.00 42.91 171 ALA A N 1
ATOM 1308 C CA . ALA A 1 171 ? -18.809 -2.185 17.826 1.00 42.91 171 ALA A CA 1
ATOM 1309 C C . ALA A 1 171 ? -20.160 -2.040 18.516 1.00 42.91 171 ALA A C 1
ATOM 1311 O O . ALA A 1 171 ? -20.618 -0.930 18.791 1.00 42.91 171 ALA A O 1
ATOM 1312 N N . THR A 1 172 ? -20.823 -3.178 18.684 1.00 38.59 172 THR A N 1
ATOM 1313 C CA . THR A 1 172 ? -21.946 -3.399 19.580 1.00 38.59 172 THR A CA 1
ATOM 1314 C C . THR A 1 172 ? -21.867 -2.427 20.750 1.00 38.59 172 THR A C 1
ATOM 1316 O O . THR A 1 172 ? -20.942 -2.488 21.557 1.00 38.59 172 THR A O 1
ATOM 1319 N N . THR A 1 173 ? -22.833 -1.512 20.830 1.00 37.38 173 THR A N 1
ATOM 1320 C CA . THR A 1 173 ? -23.198 -0.868 22.085 1.00 37.38 173 THR A CA 1
ATOM 1321 C C . THR A 1 173 ? -23.461 -2.000 23.068 1.00 37.38 173 THR A C 1
ATOM 1323 O O . THR A 1 173 ? -24.533 -2.603 23.053 1.00 37.38 173 THR A O 1
ATOM 1326 N N . THR A 1 174 ? -22.469 -2.346 23.887 1.00 38.56 174 THR A N 1
ATOM 1327 C CA . THR A 1 174 ? -22.722 -3.093 25.108 1.00 38.56 174 THR A CA 1
ATOM 1328 C C . THR A 1 174 ? -23.622 -2.185 25.916 1.00 38.56 174 THR A C 1
ATOM 1330 O O . THR A 1 174 ? -23.187 -1.159 26.441 1.00 38.56 174 THR A O 1
ATOM 1333 N N . ALA A 1 175 ? -24.910 -2.515 25.880 1.00 37.00 175 ALA A N 1
ATOM 1334 C CA . ALA A 1 175 ? -25.931 -1.899 26.684 1.00 37.00 175 ALA A CA 1
ATOM 1335 C C . ALA A 1 175 ? -25.392 -1.812 28.111 1.00 37.00 175 ALA A C 1
ATOM 1337 O O . ALA A 1 175 ? -25.067 -2.823 28.735 1.00 37.00 175 ALA A O 1
ATOM 1338 N N . GLN A 1 176 ? -25.256 -0.581 28.587 1.00 38.34 176 GLN A N 1
ATOM 1339 C CA . GLN A 1 176 ? -25.148 -0.290 29.999 1.00 38.34 176 GLN A CA 1
ATOM 1340 C C . GLN A 1 176 ? -26.278 -1.072 30.688 1.00 38.34 176 GLN A C 1
ATOM 1342 O O . GLN A 1 176 ? -27.440 -0.866 30.321 1.00 38.34 176 GLN A O 1
ATOM 1347 N N . PRO A 1 177 ? -25.984 -2.013 31.605 1.00 42.72 177 PRO A N 1
ATOM 1348 C CA . PRO A 1 177 ? -27.049 -2.654 32.353 1.00 42.72 177 PRO A CA 1
ATOM 1349 C C . PRO A 1 177 ? -27.839 -1.540 33.055 1.00 42.72 177 PRO A C 1
ATOM 1351 O O . PRO A 1 177 ? -27.219 -0.588 33.550 1.00 42.72 177 PRO A O 1
ATOM 1354 N N . PRO A 1 178 ? -29.184 -1.587 33.054 1.00 38.56 178 PRO A N 1
ATOM 1355 C CA . PRO A 1 178 ? -29.971 -0.610 33.787 1.00 38.56 178 PRO A CA 1
ATOM 1356 C C . PRO A 1 178 ? -29.451 -0.578 35.221 1.00 38.56 178 PRO A C 1
ATOM 1358 O O . PRO A 1 178 ? -29.277 -1.626 35.846 1.00 38.56 178 PRO A O 1
ATOM 1361 N N . ALA A 1 179 ? -29.132 0.629 35.691 1.00 40.88 179 ALA A N 1
ATOM 1362 C CA . ALA A 1 179 ? -28.694 0.868 37.053 1.00 40.88 179 ALA A CA 1
ATOM 1363 C C . ALA A 1 179 ? -29.642 0.125 38.000 1.00 40.88 179 ALA A C 1
ATOM 1365 O O . ALA A 1 179 ? -30.845 0.391 38.007 1.00 40.88 179 ALA A O 1
ATOM 1366 N N . ALA A 1 180 ? -29.105 -0.840 38.749 1.00 44.28 180 ALA A N 1
ATOM 1367 C CA . ALA A 1 180 ? -29.845 -1.484 39.815 1.00 44.28 180 ALA A CA 1
ATOM 1368 C C . ALA A 1 180 ? -30.267 -0.379 40.786 1.00 44.28 180 ALA A C 1
ATOM 1370 O O . ALA A 1 180 ? -29.419 0.297 41.373 1.00 44.28 180 ALA A O 1
ATOM 1371 N N . GLN A 1 181 ? -31.574 -0.141 40.884 1.00 48.22 181 GLN A N 1
ATOM 1372 C CA . GLN A 1 181 ? -32.102 0.780 41.874 1.00 48.22 181 GLN A CA 1
ATOM 1373 C C . GLN A 1 181 ? -31.776 0.228 43.268 1.00 48.22 181 GLN A C 1
ATOM 1375 O O . GLN A 1 181 ? -31.932 -0.978 43.484 1.00 48.22 181 GLN A O 1
ATOM 1380 N N . PRO A 1 182 ? -31.307 1.064 44.209 1.00 42.81 182 PRO A N 1
ATOM 1381 C CA . PRO A 1 182 ? -31.157 0.639 45.588 1.00 42.81 182 PRO A CA 1
ATOM 1382 C C . PRO A 1 182 ? -32.542 0.281 46.138 1.00 42.81 182 PRO A C 1
ATOM 1384 O O . PRO A 1 182 ? -33.452 1.106 46.151 1.00 42.81 182 PRO A O 1
ATOM 1387 N N . PHE A 1 183 ? -32.705 -0.975 46.553 1.00 46.53 183 PHE A N 1
ATOM 1388 C CA . PHE A 1 183 ? -33.849 -1.411 47.346 1.00 46.53 183 PHE A CA 1
ATOM 1389 C C . PHE A 1 183 ? -33.664 -0.837 48.759 1.00 46.53 183 PHE A C 1
ATOM 1391 O O . PHE A 1 183 ? -32.914 -1.378 49.571 1.00 46.53 183 PHE A O 1
ATOM 1398 N N . GLU A 1 184 ? -34.287 0.311 49.012 1.00 44.69 184 GLU A N 1
ATOM 1399 C CA . GLU A 1 184 ? -34.442 0.908 50.339 1.00 44.69 184 GLU A CA 1
ATOM 1400 C C . GLU A 1 184 ? -35.737 0.394 50.988 1.00 44.69 184 GLU A C 1
ATOM 1402 O O . GLU A 1 184 ? -36.816 0.588 50.434 1.00 44.69 184 GLU A O 1
ATOM 1407 N N . GLY A 1 185 ? -35.607 -0.214 52.177 1.00 43.03 185 GLY A N 1
ATOM 1408 C CA . GLY A 1 185 ? -36.684 -0.469 53.151 1.00 43.03 185 GLY A CA 1
ATOM 1409 C C . GLY A 1 185 ? -37.623 -1.637 52.808 1.00 43.03 185 GLY A C 1
ATOM 1410 O O . GLY A 1 185 ? -37.999 -1.834 51.666 1.00 43.03 185 GLY A O 1
ATOM 1411 N N . ASP A 1 186 ? -38.067 -2.486 53.730 1.00 44.16 186 ASP A N 1
ATOM 1412 C CA . ASP A 1 186 ? -38.303 -2.235 55.146 1.00 44.16 186 ASP A CA 1
ATOM 1413 C C . ASP A 1 186 ? -38.253 -3.556 55.934 1.00 44.16 186 ASP A C 1
ATOM 1415 O O . ASP A 1 186 ? -38.712 -4.608 55.477 1.00 44.16 186 ASP A O 1
ATOM 1419 N N . ALA A 1 187 ? -37.653 -3.490 57.117 1.00 52.16 187 ALA A N 1
ATOM 1420 C CA . ALA A 1 187 ? -37.614 -4.563 58.087 1.00 52.16 187 ALA A CA 1
ATOM 1421 C C . ALA A 1 187 ? -38.869 -4.488 58.962 1.00 52.16 187 ALA A C 1
ATOM 1423 O O . ALA A 1 187 ? -38.999 -3.577 59.771 1.00 52.16 187 ALA A O 1
ATOM 1424 N N . ALA A 1 188 ? -39.735 -5.497 58.892 1.00 50.31 188 ALA A N 1
ATOM 1425 C CA . ALA A 1 188 ? -40.758 -5.708 59.907 1.00 50.31 188 ALA A CA 1
ATOM 1426 C C . ALA A 1 188 ? -40.707 -7.150 60.418 1.00 50.31 188 ALA A C 1
ATOM 1428 O O . ALA A 1 188 ? -41.226 -8.092 59.823 1.00 50.31 188 ALA A O 1
ATOM 1429 N N . SER A 1 189 ? -40.013 -7.273 61.544 1.00 51.12 189 SER A N 1
ATOM 1430 C CA . SER A 1 189 ? -40.113 -8.290 62.583 1.00 51.12 189 SER A CA 1
ATOM 1431 C C . SER A 1 189 ? -41.496 -8.932 62.699 1.00 51.12 189 SER A C 1
ATOM 1433 O O . SER A 1 189 ? -42.477 -8.215 62.845 1.00 51.12 189 SER A O 1
ATOM 1435 N N . HIS A 1 190 ? -41.566 -10.259 62.809 1.00 52.09 190 HIS A N 1
ATOM 1436 C CA . HIS A 1 190 ? -42.567 -10.895 63.665 1.00 52.09 190 HIS A CA 1
ATOM 1437 C C . HIS A 1 190 ? -42.038 -12.225 64.205 1.00 52.09 190 HIS A C 1
ATOM 1439 O O . HIS A 1 190 ? -41.914 -13.227 63.508 1.00 52.09 190 HIS A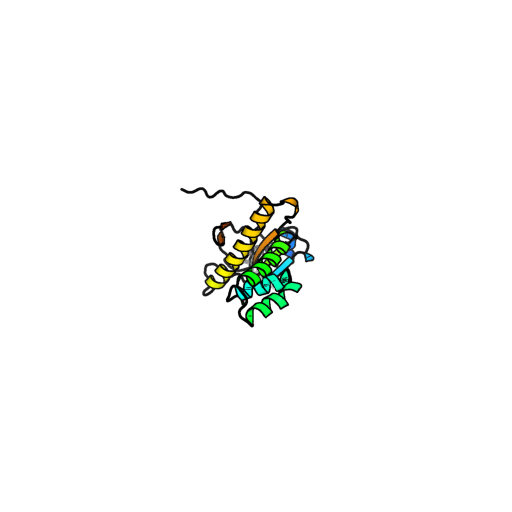 O 1
ATOM 1445 N N . THR A 1 191 ? -41.698 -12.177 65.487 1.00 51.06 191 THR A N 1
ATOM 1446 C CA . THR A 1 191 ? -41.703 -13.301 66.417 1.00 51.06 191 THR A CA 1
ATOM 1447 C C . THR A 1 191 ? -43.097 -13.920 66.491 1.00 51.06 191 THR A C 1
ATOM 1449 O O . THR A 1 191 ? -44.064 -13.173 66.656 1.00 51.06 191 THR A O 1
ATOM 1452 N N . SER A 1 192 ? -43.168 -15.251 66.429 1.00 53.81 192 SER A N 1
ATOM 1453 C CA . SER A 1 192 ? -43.884 -16.131 67.370 1.00 53.81 192 SER A CA 1
ATOM 1454 C C . SER A 1 192 ? -43.709 -17.591 66.975 1.00 53.81 192 SER A C 1
ATOM 1456 O O . SER A 1 192 ? -43.816 -17.890 65.768 1.00 53.81 192 SER A O 1
#